Protein AF-A0A5J4Y321-F1 (afdb_monomer)

Solvent-accessible surface area (backbone atoms only — not comparable to full-atom values): 20471 Å² total; per-residue (Å²): 135,84,83,81,78,83,74,59,79,74,55,54,57,54,50,52,53,50,51,51,55,48,52,56,50,60,74,68,51,67,93,45,67,67,57,44,53,48,51,53,50,51,51,35,34,47,54,46,51,49,45,53,50,52,54,52,52,53,50,53,53,49,58,55,60,72,73,61,84,82,70,92,77,92,71,94,73,95,68,91,66,86,72,82,73,73,67,74,64,72,62,49,76,65,54,46,54,52,45,59,44,44,44,61,43,53,49,48,54,39,50,51,42,52,48,53,52,52,53,58,71,75,51,76,59,85,82,41,73,69,57,42,53,47,52,52,52,34,47,54,38,48,52,51,32,34,52,34,46,50,51,29,50,62,33,58,44,67,86,63,45,71,70,54,33,51,49,28,50,52,50,34,53,53,29,50,51,52,35,59,69,50,46,50,70,84,57,37,73,86,38,40,69,63,50,53,51,48,54,51,52,44,54,51,32,51,52,52,34,50,52,59,59,50,53,46,74,70,68,60,76,68,79,78,68,67,81,64,59,61,68,55,58,69,67,74,75,57,93,62,88,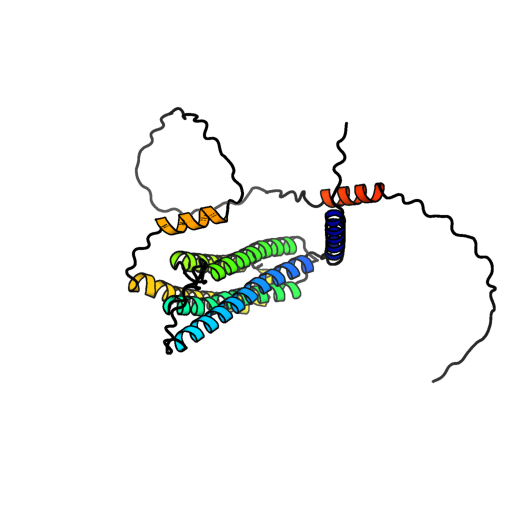76,80,78,79,83,76,88,74,83,80,81,88,79,91,79,90,78,84,91,80,91,81,84,90,79,86,85,82,81,85,88,88,79,87,81,81,80,75,85,86,75,70,66,66,60,55,52,53,51,54,56,57,60,70,73,65,81,75,83,77,80,88,82,80,90,80,81,89,80,85,92,81,85,85,86,85,89,83,90,81,134

Foldseek 3Di:
DDDDDDDPPVVVVVVVVVVVVVVVVVVVDDPDLLVVLLVLLVVLLVLLVVLLVVLVVLLVVLVVVVPPPPDDDDDDDDDDPPPPPPVQPRQDPLLSVLSVLCNLLSVLLSVLSVLLSVLSVPDDCPPDPVSSVLSVQLSVLNNVLSVLSVQLSVQSGPPHDLVSNLVSLVSNLVSLVSSLVSCDPVSCVVCVVVSVVSNVSNVVSNVSSCVSSVVCVPVVPDDDPPPPVVVVVVVPPPPDPPPPDPPDDDDDDDDDDDDDDDDDDDDDDDDDDDDDPPPPPPPVVVVVVVVVVVVVPPDDDDDDDDDDDDDDDDDDDDDDDD

Sequence (322 aa):
MSSTKVIPEGQAAKQVAKVWAACDTASTACLDNKTAIGRQLLHSSRSVKDNIRELQEVIVESQACSHSSGAQSVSDDANSEVDLDFEADAMSPFELELAESSIPLLQVVLDVFKLLIRTLLTEDIVSEASTLDDWESLLFHAKGLSAVSNDLGAALFAPQDASEVTSAAGSLNTGCELVFDEFPGHLKDGHAEATESLIARLADAHAEYKTQAGADLFASGRRWNIGHRLRRRLRHRDGQTLQMRLEGHRPQAMPLGIDTKACKLGSFFCSPGLPVTISLHKHTQLSEAVVKATSVATLKLPPTHDASDVPLEAGATVHEAQ

Nearest PDB structures (foldseek):
  3ay5-assembly1_A  TM=8.357E-01  e=4.408E-04  Homo sapiens
  5vre-assembly1_D  TM=4.733E-01  e=5.469E-01  Chamaesiphon minutus PCC 6605
  7aal-assembly1_B  TM=3.085E-01  e=1.566E+00  Homo sapiens
  7aan-assembly1_B  TM=2.220E-01  e=2.525E+00  Homo sapiens

Mean predicted aligned error: 16.84 Å

Structure (mmCIF, N/CA/C/O backbone):
data_AF-A0A5J4Y321-F1
#
_entry.id   AF-A0A5J4Y321-F1
#
loop_
_atom_site.group_PDB
_atom_site.id
_atom_site.type_symbol
_atom_site.label_atom_id
_atom_site.label_alt_id
_atom_site.label_comp_id
_atom_site.label_asym_id
_atom_site.label_entity_id
_atom_site.label_seq_id
_atom_site.pdbx_PDB_ins_code
_atom_site.Cartn_x
_atom_site.Cartn_y
_atom_site.Cartn_z
_atom_site.occupancy
_atom_site.B_iso_or_equiv
_atom_site.auth_seq_id
_atom_site.auth_comp_id
_atom_site.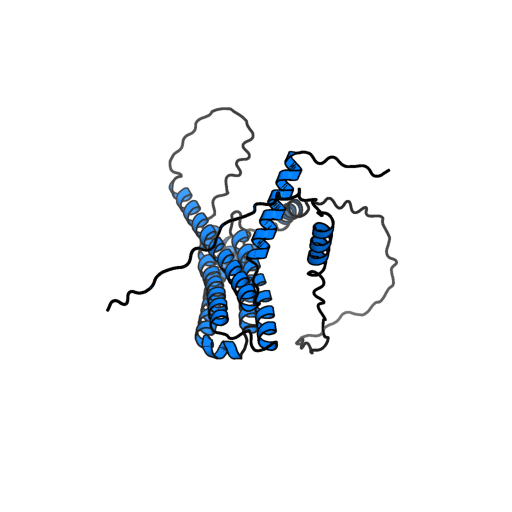auth_asym_id
_atom_site.auth_atom_id
_atom_site.pdbx_PDB_model_num
ATOM 1 N N . MET A 1 1 ? -23.326 -18.428 -46.040 1.00 52.72 1 MET A N 1
ATOM 2 C CA . MET A 1 1 ? -23.914 -17.072 -46.021 1.00 52.72 1 MET A CA 1
ATOM 3 C C . MET A 1 1 ? -23.412 -16.381 -44.764 1.00 52.72 1 MET A C 1
ATOM 5 O O . MET A 1 1 ? -23.821 -16.769 -43.678 1.00 52.72 1 MET A O 1
ATOM 9 N N . SER A 1 2 ? -22.449 -15.466 -44.887 1.00 60.88 2 SER A N 1
ATOM 10 C CA . SER A 1 2 ? -21.888 -14.751 -43.734 1.00 60.88 2 SER A CA 1
ATOM 11 C C . SER A 1 2 ? -22.816 -13.601 -43.362 1.00 60.88 2 SER A C 1
ATOM 13 O O . SER A 1 2 ? -23.021 -12.691 -44.159 1.00 60.88 2 SER A O 1
ATOM 15 N N . SER A 1 3 ? -23.411 -13.680 -42.174 1.00 63.78 3 SER A N 1
ATOM 16 C CA . SER A 1 3 ? -24.287 -12.644 -41.629 1.00 63.78 3 SER A CA 1
ATOM 17 C C . SER A 1 3 ? -23.455 -11.410 -41.273 1.00 63.78 3 SER A C 1
ATOM 19 O O . SER A 1 3 ? -22.652 -11.441 -40.338 1.00 63.78 3 SER A O 1
ATOM 21 N N . THR A 1 4 ? -23.597 -10.334 -42.044 1.00 71.69 4 THR A N 1
ATOM 22 C CA . THR A 1 4 ? -22.988 -9.033 -41.757 1.00 71.69 4 THR A CA 1
ATOM 23 C C . THR A 1 4 ? -23.762 -8.360 -40.633 1.00 71.69 4 THR A C 1
ATOM 25 O O . THR A 1 4 ? -24.856 -7.828 -40.814 1.00 71.69 4 THR A O 1
ATOM 28 N N . LYS A 1 5 ? -23.190 -8.400 -39.430 1.00 79.06 5 LYS A N 1
ATOM 29 C CA . LYS A 1 5 ? -23.745 -7.720 -38.261 1.00 79.06 5 LYS A CA 1
ATOM 30 C C . LYS A 1 5 ? -23.517 -6.212 -38.411 1.00 79.06 5 LYS A C 1
ATOM 32 O O . LYS A 1 5 ? -22.381 -5.754 -38.326 1.00 79.06 5 LYS A O 1
ATOM 37 N N . VAL A 1 6 ? -24.587 -5.454 -38.650 1.00 84.19 6 VAL A N 1
ATOM 38 C CA . VAL A 1 6 ? -24.547 -3.984 -38.683 1.00 84.19 6 VAL A CA 1
ATOM 39 C C . VAL A 1 6 ? -24.247 -3.481 -37.271 1.00 84.19 6 VAL A C 1
ATOM 41 O O . VAL A 1 6 ? -24.976 -3.788 -36.328 1.00 84.19 6 VAL A O 1
ATOM 44 N N . ILE A 1 7 ? -23.141 -2.754 -37.115 1.00 79.06 7 ILE A N 1
ATOM 45 C CA . ILE A 1 7 ? -22.761 -2.124 -35.849 1.00 79.06 7 ILE A CA 1
ATOM 46 C C . ILE A 1 7 ? -23.495 -0.775 -35.772 1.00 79.06 7 ILE A C 1
ATOM 48 O O . ILE A 1 7 ? -23.375 0.010 -36.711 1.00 79.06 7 ILE A O 1
ATOM 52 N N . PRO A 1 8 ? -24.250 -0.485 -34.699 1.00 84.75 8 PRO A N 1
ATOM 53 C CA . PRO A 1 8 ? -24.939 0.795 -34.547 1.00 84.75 8 PRO A CA 1
ATOM 54 C C . PRO A 1 8 ? -23.941 1.966 -34.549 1.00 84.75 8 PRO A C 1
ATOM 56 O O . PRO A 1 8 ? -22.868 1.867 -33.952 1.00 84.75 8 PRO A O 1
ATOM 59 N N . GLU A 1 9 ? -24.300 3.085 -35.188 1.00 77.88 9 GLU A N 1
ATOM 60 C CA . GLU A 1 9 ? -23.402 4.223 -35.477 1.00 77.88 9 GLU A CA 1
ATOM 61 C C . GLU A 1 9 ? -22.662 4.772 -34.238 1.00 77.88 9 GLU A C 1
ATOM 63 O O . GLU A 1 9 ? -21.485 5.120 -34.315 1.00 77.88 9 GLU A O 1
ATOM 68 N N . GLY A 1 10 ? -23.282 4.746 -33.052 1.00 84.12 10 GLY A N 1
ATOM 69 C CA . GLY A 1 10 ? -22.638 5.175 -31.801 1.00 84.12 10 GLY A CA 1
ATOM 70 C C . GLY A 1 10 ? -21.590 4.202 -31.236 1.00 84.12 10 GLY A C 1
ATOM 71 O O . GLY A 1 10 ? -20.750 4.588 -30.422 1.00 84.12 10 GLY A O 1
ATOM 72 N N . GLN A 1 11 ? -21.609 2.932 -31.643 1.00 88.75 11 GLN A N 1
ATOM 73 C CA . GLN A 1 11 ? -20.652 1.931 -31.172 1.00 88.75 11 GLN A CA 1
ATOM 74 C C . GLN A 1 11 ? -19.330 2.011 -31.943 1.00 88.75 11 GLN A C 1
ATOM 76 O O . GLN A 1 11 ? -18.279 1.797 -31.343 1.00 88.75 11 GLN A O 1
ATOM 81 N N . ALA A 1 12 ? -19.359 2.386 -33.226 1.00 86.75 12 ALA A N 1
ATOM 82 C CA . ALA A 1 12 ? -18.150 2.581 -34.025 1.00 86.75 12 ALA A CA 1
ATOM 83 C C . ALA A 1 12 ? -17.266 3.701 -33.448 1.00 86.75 12 ALA A C 1
ATOM 85 O O . ALA A 1 12 ? -16.087 3.473 -33.182 1.00 86.75 12 ALA A O 1
ATOM 86 N N . ALA A 1 13 ? -17.851 4.865 -33.139 1.00 91.88 13 ALA A N 1
ATOM 87 C CA . ALA A 1 13 ? -17.129 5.985 -32.532 1.00 91.88 13 ALA A CA 1
ATOM 88 C C . ALA A 1 13 ? -16.489 5.613 -31.179 1.00 91.88 13 ALA A C 1
ATOM 90 O O . ALA A 1 13 ? -15.326 5.929 -30.933 1.00 91.88 13 ALA A O 1
ATOM 91 N N . LYS A 1 14 ? -17.206 4.865 -30.325 1.00 92.81 14 LYS A N 1
ATOM 92 C CA . LYS A 1 14 ? -16.667 4.371 -29.043 1.00 92.81 14 LYS A CA 1
ATOM 93 C C . LYS A 1 14 ? -15.474 3.433 -29.229 1.00 92.81 14 LYS A C 1
ATOM 95 O O . LYS A 1 14 ? -14.539 3.490 -28.438 1.00 92.81 14 LYS A O 1
ATOM 100 N N . GLN A 1 15 ? -15.502 2.559 -30.236 1.00 90.56 15 GLN A N 1
ATOM 101 C CA . GLN A 1 15 ? -14.376 1.660 -30.506 1.00 90.56 15 GLN A CA 1
ATOM 102 C C . GLN A 1 15 ? -13.172 2.422 -31.059 1.00 90.56 15 GLN A C 1
ATOM 104 O O . GLN A 1 15 ? -12.059 2.192 -30.601 1.00 90.56 15 GLN A O 1
ATOM 109 N N . VAL A 1 16 ? -13.391 3.377 -31.966 1.00 94.25 16 VAL A N 1
ATOM 110 C CA . VAL A 1 16 ? -12.325 4.247 -32.486 1.00 94.25 16 VAL A CA 1
ATOM 111 C C . VAL A 1 16 ? -11.663 5.032 -31.349 1.00 94.25 16 VAL A C 1
ATOM 113 O O . VAL A 1 16 ? -10.441 5.029 -31.247 1.00 94.25 16 VAL A O 1
ATOM 116 N N . ALA A 1 17 ? -12.445 5.614 -30.433 1.00 94.62 17 ALA A N 1
ATOM 117 C CA . ALA A 1 17 ? -11.909 6.313 -29.262 1.00 94.62 17 ALA A CA 1
ATOM 118 C C . ALA A 1 17 ? -11.056 5.399 -28.361 1.00 94.62 17 ALA A C 1
ATOM 120 O O . ALA A 1 17 ? -9.991 5.804 -27.906 1.00 94.62 17 ALA A O 1
ATOM 121 N N . LYS A 1 18 ? -11.483 4.147 -28.138 1.00 94.69 18 LYS A N 1
ATOM 122 C CA . LYS A 1 18 ? -10.697 3.159 -27.378 1.00 94.69 18 LYS A CA 1
ATOM 123 C C . LYS A 1 18 ? -9.382 2.797 -28.063 1.00 94.69 18 LYS A C 1
ATOM 125 O O . LYS A 1 18 ? -8.379 2.645 -27.376 1.00 94.69 18 LYS A O 1
ATOM 130 N N . VAL A 1 19 ? -9.386 2.645 -29.389 1.00 96.38 19 VAL A N 1
ATOM 131 C CA . VAL A 1 19 ? -8.169 2.345 -30.159 1.00 96.38 19 VAL A CA 1
ATOM 132 C C . VAL A 1 19 ? -7.175 3.496 -30.044 1.00 96.38 19 VAL A C 1
ATOM 134 O O . VAL A 1 19 ? -6.019 3.247 -29.719 1.00 96.38 19 VAL A O 1
ATOM 137 N N . TRP A 1 20 ? -7.620 4.743 -30.218 1.00 96.56 20 TRP A N 1
ATOM 138 C CA . TRP A 1 20 ? -6.743 5.908 -30.063 1.00 96.56 20 TRP A CA 1
ATOM 139 C C . TRP A 1 20 ? -6.195 6.039 -28.642 1.00 96.56 20 TRP A C 1
ATOM 141 O O . TRP A 1 20 ? -4.986 6.156 -28.478 1.00 96.56 20 TRP A O 1
ATOM 151 N N . ALA A 1 21 ? -7.038 5.875 -27.618 1.00 95.12 21 ALA A N 1
ATOM 152 C CA . ALA A 1 21 ? -6.576 5.861 -26.230 1.00 95.12 21 ALA A CA 1
ATOM 153 C C . ALA A 1 21 ? -5.546 4.742 -25.959 1.00 95.12 21 ALA A C 1
ATOM 155 O O . ALA A 1 21 ? -4.606 4.925 -25.184 1.00 95.12 21 ALA A O 1
ATOM 156 N N . ALA A 1 22 ? -5.687 3.581 -26.609 1.00 94.50 22 ALA A N 1
ATOM 157 C CA . ALA A 1 22 ? -4.715 2.495 -26.508 1.00 94.50 22 ALA A CA 1
ATOM 158 C C . ALA A 1 22 ? -3.393 2.829 -27.222 1.00 94.50 22 ALA A C 1
ATOM 160 O O . ALA A 1 22 ? -2.330 2.528 -26.682 1.00 94.50 22 ALA A O 1
ATOM 161 N N . CYS A 1 23 ? -3.437 3.476 -28.391 1.00 94.06 23 CYS A N 1
ATOM 162 C CA . CYS A 1 23 ? -2.246 3.977 -29.083 1.00 94.06 23 CYS A CA 1
ATOM 163 C C . CYS A 1 23 ? -1.499 5.030 -28.248 1.00 94.06 23 CYS A C 1
ATOM 165 O O . CYS A 1 23 ? -0.277 4.952 -28.135 1.00 94.06 23 CYS A O 1
ATOM 167 N N . ASP A 1 24 ? -2.221 5.945 -27.599 1.00 94.62 24 ASP A N 1
ATOM 168 C CA . ASP A 1 24 ? -1.641 6.941 -26.687 1.00 94.62 24 ASP A CA 1
ATOM 169 C C . ASP A 1 24 ? -1.040 6.287 -25.430 1.00 94.62 24 ASP A C 1
ATOM 171 O O . ASP A 1 24 ? 0.001 6.693 -24.916 1.00 94.62 24 ASP A O 1
ATOM 175 N N . THR A 1 25 ? -1.651 5.210 -24.938 1.00 92.38 25 THR A N 1
ATOM 176 C CA . THR A 1 25 ? -1.076 4.434 -23.829 1.00 92.38 25 THR A CA 1
ATOM 177 C C . THR A 1 25 ? 0.199 3.712 -24.271 1.00 92.38 25 THR A C 1
ATOM 179 O O . THR A 1 25 ? 1.188 3.689 -23.542 1.00 92.38 25 THR A O 1
ATOM 182 N N . ALA A 1 26 ? 0.211 3.151 -25.481 1.00 88.69 26 ALA A N 1
ATOM 183 C CA . ALA A 1 26 ? 1.381 2.476 -26.030 1.00 88.69 26 ALA A CA 1
ATOM 184 C C . ALA A 1 26 ? 2.559 3.438 -26.249 1.00 88.69 26 ALA A C 1
ATOM 186 O O . ALA A 1 26 ? 3.700 3.055 -26.005 1.00 88.69 26 ALA A O 1
ATOM 187 N N . SER A 1 27 ? 2.303 4.689 -26.646 1.00 89.81 27 SER A N 1
ATOM 188 C CA . SER A 1 27 ? 3.358 5.698 -26.825 1.00 89.81 27 SER A CA 1
ATOM 189 C C . SER A 1 27 ? 3.984 6.156 -25.503 1.00 89.81 27 SER A C 1
ATOM 191 O O . SER A 1 27 ? 5.129 6.602 -25.486 1.00 89.81 27 SER A O 1
ATOM 193 N N . THR A 1 28 ? 3.269 6.000 -24.386 1.00 90.50 28 THR A N 1
ATOM 194 C CA . THR A 1 28 ? 3.782 6.296 -23.041 1.00 90.50 28 THR A CA 1
ATOM 195 C C . THR A 1 28 ? 4.384 5.079 -22.342 1.00 90.50 28 THR A C 1
ATOM 197 O O . THR A 1 28 ? 4.863 5.225 -21.215 1.00 90.50 28 THR A O 1
ATOM 200 N N . ALA A 1 29 ? 4.386 3.897 -22.968 1.00 89.69 29 ALA A N 1
ATOM 201 C CA . ALA A 1 29 ? 4.930 2.675 -22.385 1.00 89.69 29 ALA A CA 1
ATOM 202 C C . ALA A 1 29 ? 6.420 2.822 -22.028 1.00 89.69 29 ALA A C 1
ATOM 204 O O . ALA A 1 29 ? 7.178 3.521 -22.700 1.00 89.69 29 ALA A O 1
ATOM 205 N N . CYS A 1 30 ? 6.841 2.174 -20.941 1.00 88.69 30 CYS A N 1
ATOM 206 C CA . CYS A 1 30 ? 8.250 2.151 -20.555 1.00 88.69 30 CYS A CA 1
ATOM 207 C C . CYS A 1 30 ? 9.053 1.352 -21.583 1.00 88.69 30 CYS A C 1
ATOM 209 O O . CYS A 1 30 ? 8.632 0.263 -21.971 1.00 88.69 30 CYS A O 1
ATOM 211 N N . LEU A 1 31 ? 10.204 1.882 -21.992 1.00 90.19 31 LEU A N 1
ATOM 212 C CA . LEU A 1 31 ? 11.124 1.195 -22.904 1.00 90.19 31 LEU A CA 1
ATOM 213 C C . LEU A 1 31 ? 12.209 0.410 -22.153 1.00 90.19 31 LEU A C 1
ATOM 215 O O . LEU A 1 31 ? 12.932 -0.376 -22.756 1.00 90.19 31 LEU A O 1
ATOM 219 N N . ASP A 1 32 ? 12.308 0.620 -20.844 1.00 90.81 32 ASP A N 1
ATOM 220 C CA . ASP A 1 32 ? 13.307 0.057 -19.951 1.00 90.81 32 ASP A CA 1
ATOM 221 C C . ASP A 1 32 ? 12.653 -0.557 -18.703 1.00 90.81 32 ASP A C 1
ATOM 223 O O . ASP A 1 32 ? 11.677 -0.034 -18.148 1.00 90.81 32 ASP A O 1
ATOM 227 N N . ASN A 1 33 ? 13.221 -1.673 -18.237 1.00 91.62 33 ASN A N 1
ATOM 228 C CA . ASN A 1 33 ? 12.708 -2.409 -17.080 1.00 91.62 33 ASN A CA 1
ATOM 229 C C . ASN A 1 33 ? 12.768 -1.571 -15.799 1.00 91.62 33 ASN A C 1
ATOM 231 O O . ASN A 1 33 ? 11.814 -1.579 -15.024 1.00 91.62 33 ASN A O 1
ATOM 235 N N . LYS A 1 34 ? 13.831 -0.776 -15.609 1.00 92.19 34 LYS A N 1
ATOM 236 C CA . LYS A 1 34 ? 13.973 0.125 -14.456 1.00 92.19 34 LYS A CA 1
ATOM 237 C C . LYS A 1 34 ? 12.795 1.099 -14.360 1.00 92.19 34 LYS A C 1
ATOM 239 O O . LYS A 1 34 ? 12.151 1.177 -13.312 1.00 92.19 34 LYS A O 1
ATOM 244 N N . THR A 1 35 ? 12.440 1.792 -15.444 1.00 92.81 35 THR A N 1
ATOM 245 C CA . THR A 1 35 ? 11.267 2.682 -15.448 1.00 92.81 35 THR A CA 1
ATOM 246 C C . THR A 1 35 ? 9.957 1.902 -15.325 1.00 92.81 35 THR A C 1
ATOM 248 O O . THR A 1 35 ? 9.033 2.382 -14.669 1.00 92.81 35 THR A O 1
ATOM 251 N N . ALA A 1 36 ? 9.838 0.700 -15.900 1.00 94.00 36 ALA A N 1
ATOM 252 C CA . ALA A 1 36 ? 8.650 -0.145 -15.731 1.00 94.00 36 ALA A CA 1
ATOM 253 C C . ALA A 1 36 ? 8.409 -0.524 -14.257 1.00 94.00 36 ALA A C 1
ATOM 255 O O . ALA A 1 36 ? 7.320 -0.279 -13.728 1.00 94.00 36 ALA A O 1
ATOM 256 N N . ILE A 1 37 ? 9.441 -1.031 -13.577 1.00 95.00 37 ILE A N 1
ATOM 257 C CA . ILE A 1 37 ? 9.417 -1.380 -12.151 1.00 95.00 37 ILE A CA 1
ATOM 258 C C . ILE A 1 37 ? 9.128 -0.132 -11.314 1.00 95.00 37 ILE A C 1
ATOM 260 O O . ILE A 1 37 ? 8.198 -0.126 -10.506 1.00 95.00 37 ILE A O 1
ATOM 264 N N . GLY A 1 38 ? 9.846 0.967 -11.567 1.00 95.38 38 GLY A N 1
ATOM 265 C CA . GLY A 1 38 ? 9.669 2.227 -10.845 1.00 95.38 38 GLY A CA 1
ATOM 266 C C . GLY A 1 38 ? 8.254 2.792 -10.957 1.00 95.38 38 GLY A C 1
ATOM 267 O O . GLY A 1 38 ? 7.671 3.211 -9.955 1.00 95.38 38 GLY A O 1
ATOM 268 N N . ARG A 1 39 ? 7.643 2.744 -12.149 1.00 96.00 39 ARG A N 1
ATOM 269 C CA . ARG A 1 39 ? 6.243 3.159 -12.334 1.00 96.00 39 ARG A CA 1
ATOM 270 C C . ARG A 1 39 ? 5.269 2.268 -11.575 1.00 96.00 39 ARG A C 1
ATOM 272 O O . ARG A 1 39 ? 4.309 2.784 -11.003 1.00 96.00 39 ARG A O 1
ATOM 279 N N . GLN A 1 40 ? 5.499 0.959 -11.547 1.00 97.31 40 GLN A N 1
ATOM 280 C CA . GLN A 1 40 ? 4.632 0.031 -10.828 1.00 97.31 40 GLN A CA 1
ATOM 281 C C . GLN A 1 40 ? 4.753 0.188 -9.302 1.00 97.31 40 GLN A C 1
ATOM 283 O O . GLN A 1 40 ? 3.728 0.154 -8.613 1.00 97.31 40 GLN A O 1
ATOM 288 N N . LEU A 1 41 ? 5.958 0.419 -8.769 1.00 97.50 41 LEU A N 1
ATOM 289 C CA . LEU A 1 41 ? 6.161 0.761 -7.356 1.00 97.50 41 LEU A CA 1
ATOM 290 C C . LEU A 1 41 ? 5.474 2.083 -7.003 1.00 97.50 41 LEU A C 1
ATOM 292 O O . LEU A 1 41 ? 4.771 2.164 -5.999 1.00 97.50 41 LEU A O 1
ATOM 296 N N . LEU A 1 42 ? 5.600 3.101 -7.860 1.00 98.06 42 LEU A N 1
ATOM 297 C CA . LEU A 1 42 ? 4.943 4.392 -7.660 1.00 98.06 42 LEU A CA 1
ATOM 298 C C . LEU A 1 42 ? 3.414 4.276 -7.686 1.00 98.06 42 LEU A C 1
ATOM 300 O O . LEU A 1 42 ? 2.738 4.915 -6.884 1.00 98.06 42 LEU A O 1
ATOM 304 N N . HIS A 1 43 ? 2.860 3.459 -8.582 1.00 97.38 43 HIS A N 1
ATOM 305 C CA . HIS A 1 43 ? 1.426 3.174 -8.613 1.00 97.38 43 HIS A CA 1
ATOM 306 C C . HIS A 1 43 ? 0.951 2.509 -7.312 1.00 97.38 43 HIS A C 1
ATOM 308 O O . HIS A 1 43 ? -0.015 2.965 -6.709 1.00 97.38 43 HIS A O 1
ATOM 314 N N . SER A 1 44 ? 1.680 1.494 -6.845 1.00 98.06 44 SER A N 1
ATOM 315 C CA . SER A 1 44 ? 1.386 0.777 -5.595 1.00 98.06 44 SER A CA 1
ATOM 316 C C . SER A 1 44 ? 1.471 1.711 -4.375 1.00 98.06 44 SER A C 1
ATOM 318 O O . SER A 1 44 ? 0.582 1.732 -3.529 1.00 98.06 44 SER A O 1
ATOM 320 N N . SER A 1 45 ? 2.489 2.579 -4.340 1.00 98.38 45 SER A N 1
ATOM 321 C CA . SER A 1 45 ? 2.657 3.618 -3.318 1.00 98.38 45 SER A CA 1
ATOM 322 C C . SER A 1 45 ? 1.503 4.625 -3.296 1.00 98.38 45 SER A C 1
ATOM 324 O O . SER A 1 45 ? 1.037 4.994 -2.219 1.00 98.38 45 SER A O 1
ATOM 326 N N . ARG A 1 46 ? 1.024 5.063 -4.470 1.00 98.31 46 ARG A N 1
ATOM 327 C CA . ARG A 1 46 ? -0.141 5.957 -4.572 1.00 98.31 46 ARG A CA 1
ATOM 328 C C . ARG A 1 46 ? -1.399 5.294 -4.029 1.00 98.31 46 ARG A C 1
ATOM 330 O O . ARG A 1 46 ? -2.071 5.927 -3.235 1.00 98.31 46 ARG A O 1
ATOM 337 N N . SER A 1 47 ? -1.643 4.025 -4.361 1.00 97.88 47 SER A N 1
ATOM 338 C CA . SER A 1 47 ? -2.783 3.271 -3.819 1.00 97.88 47 SER A CA 1
ATOM 339 C C . SER A 1 47 ? -2.792 3.269 -2.287 1.00 97.88 47 SER A C 1
ATOM 341 O O . SER A 1 47 ? -3.810 3.577 -1.679 1.00 97.88 47 SER A O 1
ATOM 343 N N . VAL A 1 48 ? -1.647 2.994 -1.650 1.00 98.31 48 VAL A N 1
ATOM 344 C CA . VAL A 1 48 ? -1.533 3.011 -0.177 1.00 98.31 48 VAL A CA 1
ATOM 345 C C . VAL A 1 48 ? -1.747 4.423 0.376 1.00 98.31 48 VAL A C 1
ATOM 347 O O . VAL A 1 48 ? -2.415 4.605 1.390 1.00 98.31 48 VAL A O 1
ATOM 350 N N . LYS A 1 49 ? -1.194 5.443 -0.291 1.00 98.44 49 LYS A N 1
ATOM 351 C CA . LYS A 1 49 ? -1.362 6.848 0.103 1.00 98.44 49 LYS A CA 1
ATOM 352 C C . LYS A 1 49 ? -2.823 7.298 0.013 1.00 98.44 49 LYS A C 1
ATOM 354 O O . LYS A 1 49 ? -3.282 8.004 0.907 1.00 98.44 49 LYS A O 1
ATOM 359 N N . ASP A 1 50 ? -3.516 6.916 -1.052 1.00 98.12 50 ASP A N 1
ATOM 360 C CA . ASP A 1 50 ? -4.924 7.244 -1.262 1.00 98.12 50 ASP A CA 1
ATOM 361 C C . ASP A 1 50 ? -5.787 6.568 -0.197 1.00 98.12 50 ASP A C 1
ATOM 363 O O . ASP A 1 50 ? -6.613 7.238 0.406 1.00 98.12 50 ASP A O 1
ATOM 367 N N . ASN A 1 51 ? -5.491 5.315 0.149 1.00 97.06 51 ASN A N 1
ATOM 368 C CA . ASN A 1 51 ? -6.153 4.601 1.238 1.00 97.06 51 ASN A CA 1
ATOM 369 C C . ASN A 1 51 ? -5.963 5.284 2.611 1.00 97.06 51 ASN A C 1
ATOM 371 O O . ASN A 1 51 ? -6.925 5.487 3.343 1.00 97.06 51 ASN A O 1
ATOM 375 N N . ILE A 1 52 ? -4.743 5.732 2.948 1.00 98.31 52 ILE A N 1
ATOM 376 C CA . ILE A 1 52 ? -4.505 6.521 4.177 1.00 98.31 52 ILE A CA 1
ATOM 377 C C . ILE A 1 52 ? -5.364 7.790 4.186 1.00 98.31 52 ILE A C 1
ATOM 379 O O . ILE A 1 52 ? -5.945 8.132 5.214 1.00 98.31 52 ILE A O 1
ATOM 383 N N . ARG A 1 53 ? -5.425 8.496 3.052 1.00 98.12 53 ARG A N 1
ATOM 384 C CA . ARG A 1 53 ? -6.208 9.727 2.916 1.00 98.12 53 ARG A CA 1
ATOM 385 C C . ARG A 1 53 ? -7.704 9.452 3.076 1.00 98.12 53 ARG A C 1
ATOM 387 O O . ARG A 1 53 ? -8.348 10.149 3.847 1.00 98.12 53 ARG A O 1
ATOM 394 N N . GLU A 1 54 ? -8.232 8.443 2.390 1.00 96.81 54 GLU A N 1
ATOM 395 C CA . GLU A 1 54 ? -9.639 8.033 2.481 1.00 96.81 54 GLU A CA 1
ATOM 396 C C . GLU A 1 54 ? -10.012 7.654 3.919 1.00 96.81 54 GLU A C 1
ATOM 398 O O . GLU A 1 54 ? -11.021 8.119 4.441 1.00 96.81 54 GLU A O 1
ATOM 403 N N . LEU A 1 55 ? -9.158 6.892 4.607 1.00 95.50 55 LEU A N 1
ATOM 404 C CA . LEU A 1 55 ? -9.376 6.522 6.005 1.00 95.50 55 LEU A CA 1
ATOM 405 C C . LEU A 1 55 ? -9.398 7.748 6.935 1.00 95.50 55 LEU A C 1
ATOM 407 O O . LEU A 1 55 ? -10.231 7.831 7.834 1.00 95.50 55 LEU A O 1
ATOM 411 N N . GLN A 1 56 ? -8.511 8.720 6.708 1.00 96.88 56 GLN A N 1
ATOM 412 C CA . GLN A 1 56 ? -8.498 9.981 7.455 1.00 96.88 56 GLN A CA 1
ATOM 413 C C . GLN A 1 56 ? -9.761 10.815 7.212 1.00 96.88 56 GLN A C 1
ATOM 415 O O . GLN A 1 56 ? -10.316 11.354 8.168 1.00 96.88 56 GLN A O 1
ATOM 420 N N . GLU A 1 57 ? -10.218 10.913 5.960 1.00 95.38 57 GLU A N 1
ATOM 421 C CA . GLU A 1 57 ? -11.465 11.599 5.594 1.00 95.38 57 GLU A CA 1
ATOM 422 C C . GLU A 1 57 ? -12.655 10.972 6.346 1.00 95.38 57 GLU A C 1
ATOM 424 O O . GLU A 1 57 ? -13.397 11.675 7.033 1.00 95.38 57 GLU A O 1
ATOM 429 N N . VAL A 1 58 ? -12.744 9.640 6.347 1.00 91.75 58 VAL A N 1
ATOM 430 C CA . VAL A 1 58 ? -13.801 8.865 7.020 1.00 91.75 58 VAL A CA 1
ATOM 431 C C . VAL A 1 58 ? -13.804 9.046 8.545 1.00 91.75 58 VAL A C 1
ATOM 433 O O . VAL A 1 58 ? -14.872 9.177 9.155 1.00 91.75 58 VAL A O 1
ATOM 436 N N . ILE A 1 59 ? -12.628 9.080 9.182 1.00 92.81 59 ILE A N 1
ATOM 437 C CA . ILE A 1 59 ? -12.500 9.334 10.628 1.00 92.81 59 ILE A CA 1
ATOM 438 C C . ILE A 1 59 ? -13.008 10.739 10.972 1.00 92.81 59 ILE A C 1
ATOM 440 O O . ILE A 1 59 ? -13.801 10.896 11.903 1.00 92.81 59 ILE A O 1
ATOM 444 N N . VAL A 1 60 ? -12.598 11.755 10.205 1.00 93.06 60 VAL A N 1
ATOM 445 C CA . VAL A 1 60 ? -13.001 13.153 10.429 1.00 93.06 60 VAL A CA 1
ATOM 446 C C . VAL A 1 60 ? -14.513 13.330 10.270 1.00 93.06 60 VAL A C 1
ATOM 448 O O . VAL A 1 60 ? -15.150 13.969 11.110 1.00 93.06 60 VAL A O 1
ATOM 451 N N . GLU A 1 61 ? -15.104 12.739 9.230 1.00 89.94 61 GLU A N 1
ATOM 452 C CA . GLU A 1 61 ? -16.553 12.782 8.993 1.00 89.94 61 GLU A CA 1
ATOM 453 C C . GLU A 1 61 ? -17.336 12.137 10.146 1.00 89.94 61 GLU A C 1
ATOM 455 O O . GLU A 1 61 ? -18.289 12.719 10.670 1.00 89.94 61 GLU A O 1
ATOM 460 N N . SER A 1 62 ? -16.880 10.977 10.616 1.00 87.88 62 SER A N 1
ATOM 461 C CA . SER A 1 62 ? -17.535 10.234 11.699 1.00 87.88 62 SER A CA 1
ATOM 462 C C . SER A 1 62 ? -17.472 10.958 13.051 1.00 87.88 62 SER A C 1
ATOM 464 O O . SER A 1 62 ? -18.430 10.931 13.831 1.00 87.88 62 SER A O 1
ATOM 466 N N . GLN A 1 63 ? -16.374 11.667 13.328 1.00 87.12 63 GLN A N 1
ATOM 467 C CA . GLN A 1 63 ? -16.244 12.506 14.522 1.00 87.12 63 GLN A CA 1
ATOM 468 C C . GLN A 1 63 ? -17.163 13.739 14.466 1.00 87.12 63 GLN A C 1
ATOM 470 O O . GLN A 1 63 ? -17.749 14.120 15.482 1.00 87.12 63 GLN A O 1
ATOM 475 N N . ALA A 1 64 ? -17.351 14.343 13.288 1.00 84.19 64 ALA A N 1
ATOM 476 C CA . ALA A 1 64 ? -18.234 15.498 13.117 1.00 84.19 64 ALA A CA 1
ATOM 477 C C . ALA A 1 64 ? -19.716 15.155 13.376 1.00 84.19 64 ALA A C 1
ATOM 479 O O . ALA A 1 64 ? -20.425 15.930 14.025 1.00 84.19 64 ALA A O 1
ATOM 480 N N . CYS A 1 65 ? -20.173 13.975 12.941 1.00 71.25 65 CYS A N 1
ATOM 481 C CA . CYS A 1 65 ? -21.543 13.497 13.169 1.00 71.25 65 CYS A CA 1
ATOM 482 C C . CYS A 1 65 ? -21.863 13.246 14.651 1.00 71.25 65 CYS A C 1
ATOM 484 O O . CYS A 1 65 ? -23.007 13.401 15.071 1.00 71.25 65 CYS A O 1
ATOM 486 N N . SER A 1 66 ? -20.862 12.924 15.474 1.00 61.19 66 SER A N 1
ATOM 487 C CA . SER A 1 66 ? -21.062 12.675 16.909 1.00 61.19 66 SER A CA 1
ATOM 488 C C . SER A 1 66 ? -21.381 13.946 17.718 1.00 61.19 66 SER A C 1
ATOM 490 O O . SER A 1 66 ? -21.907 13.854 18.828 1.00 61.19 66 SER A O 1
ATOM 492 N N . HIS A 1 67 ? -21.108 15.140 17.177 1.00 55.59 67 HIS A N 1
ATOM 493 C CA . HIS A 1 67 ? -21.313 16.423 17.865 1.00 55.59 67 HIS A CA 1
ATOM 494 C C . HIS A 1 67 ? -22.600 17.173 17.474 1.00 55.59 67 HIS A C 1
ATOM 496 O O . HIS A 1 67 ? -22.933 18.166 18.123 1.00 55.59 67 HIS A O 1
ATOM 502 N N . SER A 1 68 ? -23.341 16.723 16.454 1.00 55.28 68 SER A N 1
ATOM 503 C CA . SER A 1 68 ? -24.524 17.432 15.932 1.00 55.28 68 SER A CA 1
ATOM 504 C C . SER A 1 68 ? -25.877 16.878 16.407 1.00 55.28 68 SER A C 1
ATOM 506 O O . SER A 1 68 ? -26.910 17.482 16.120 1.00 55.28 68 SER A O 1
ATOM 508 N N . SER A 1 69 ? -25.903 15.806 17.205 1.00 51.56 69 SER A N 1
ATOM 509 C CA . SER A 1 69 ? -27.124 15.108 17.663 1.00 51.56 69 SER A CA 1
ATOM 510 C C . SER A 1 69 ? -27.964 15.858 18.721 1.00 51.56 69 SER A C 1
ATOM 512 O O . SER A 1 69 ? -28.627 15.243 19.555 1.00 51.56 69 SER A O 1
ATOM 514 N N . GLY A 1 70 ? -27.942 17.193 18.712 1.00 46.53 70 GLY A N 1
ATOM 515 C CA . GLY A 1 70 ? -28.600 18.069 19.686 1.00 46.53 70 GLY A CA 1
ATOM 516 C C . GLY A 1 70 ? -29.857 18.803 19.204 1.00 46.53 70 GLY A C 1
ATOM 517 O O . GLY A 1 70 ? -30.314 19.695 19.915 1.00 46.53 70 GLY A O 1
ATOM 518 N N . ALA A 1 71 ? -30.431 18.486 18.038 1.00 41.44 71 ALA A N 1
ATOM 519 C CA . ALA A 1 71 ? -31.649 19.153 17.566 1.00 41.44 71 ALA A CA 1
ATOM 520 C C . ALA A 1 71 ? -32.672 18.163 16.988 1.00 41.44 71 ALA A C 1
ATOM 522 O O . ALA A 1 71 ? -32.602 17.760 15.831 1.00 41.44 71 ALA A O 1
ATOM 523 N N . GLN A 1 72 ? -33.656 17.811 17.820 1.00 52.31 72 GLN A N 1
ATOM 524 C CA . GLN A 1 72 ? -34.950 17.287 17.387 1.00 52.31 72 GLN A CA 1
ATOM 525 C C . GLN A 1 72 ? -35.559 18.198 16.313 1.00 52.31 72 GLN A C 1
ATOM 527 O O . GLN A 1 72 ? -35.790 19.379 16.563 1.00 52.31 72 GLN A O 1
ATOM 532 N N . SER A 1 73 ? -35.937 17.625 15.175 1.00 42.25 73 SER A N 1
ATOM 533 C CA . SER A 1 73 ? -37.015 18.161 14.347 1.00 42.25 73 SER A CA 1
ATOM 534 C C . SER A 1 73 ? -37.863 16.999 13.854 1.00 42.25 73 SER A C 1
ATOM 536 O O . SER A 1 73 ? -37.631 16.430 12.794 1.00 42.25 73 SER A O 1
ATOM 538 N N . VAL A 1 74 ? -38.843 16.637 14.678 1.00 51.31 74 VAL A N 1
ATOM 539 C CA . VAL A 1 74 ? -40.010 15.873 14.247 1.00 51.31 74 VAL A CA 1
ATOM 540 C C . VAL A 1 74 ? -40.804 16.731 13.262 1.00 51.31 74 VAL A C 1
ATOM 542 O O . VAL A 1 74 ? -41.442 17.705 13.656 1.00 51.31 74 VAL A O 1
ATOM 545 N N . SER A 1 75 ? -40.772 16.376 11.983 1.00 44.59 75 SER A N 1
ATOM 546 C CA . SER A 1 75 ? -41.788 16.808 11.026 1.00 44.59 75 SER A CA 1
ATOM 547 C C . SER A 1 75 ? -42.284 15.588 10.268 1.00 44.59 75 SER A C 1
ATOM 549 O O . SER A 1 75 ? -41.605 15.085 9.376 1.00 44.59 75 SER A O 1
ATOM 551 N N . ASP A 1 76 ? -43.461 15.124 10.685 1.00 50.28 76 ASP A N 1
ATOM 552 C CA . ASP A 1 76 ? -44.343 14.252 9.919 1.00 50.28 76 ASP A CA 1
ATOM 553 C C . ASP A 1 76 ? -44.550 14.854 8.523 1.00 50.28 76 ASP A C 1
ATOM 555 O O . ASP A 1 76 ? -45.223 15.878 8.394 1.00 50.28 76 ASP A O 1
ATOM 559 N N . ASP A 1 77 ? -44.031 14.214 7.477 1.00 50.38 77 ASP A N 1
ATOM 560 C CA . ASP A 1 77 ? -44.706 14.273 6.186 1.00 50.38 77 ASP A CA 1
ATOM 561 C C . ASP A 1 77 ? -44.632 12.923 5.476 1.00 50.38 77 ASP A C 1
ATOM 563 O O . ASP A 1 77 ? -43.581 12.306 5.297 1.00 50.38 77 ASP A O 1
ATOM 567 N N . ALA A 1 78 ? -45.818 12.437 5.147 1.00 54.84 78 ALA A N 1
ATOM 568 C CA . ALA A 1 78 ? -46.076 11.116 4.635 1.00 54.84 78 ALA A CA 1
ATOM 569 C C . ALA A 1 78 ? -45.839 11.106 3.125 1.00 54.84 78 ALA A C 1
ATOM 571 O O . ALA A 1 78 ? -46.732 11.440 2.350 1.00 54.84 78 ALA A O 1
ATOM 572 N N . ASN A 1 79 ? -44.661 10.658 2.694 1.00 49.56 79 ASN A N 1
ATOM 573 C CA . ASN A 1 79 ? -44.477 10.210 1.319 1.00 49.56 79 ASN A CA 1
ATOM 574 C C . ASN A 1 79 ? -43.536 9.004 1.281 1.00 49.56 79 ASN A C 1
ATOM 576 O O . ASN A 1 79 ? -42.319 9.125 1.336 1.00 49.56 79 ASN A O 1
ATOM 580 N N . SER A 1 80 ? -44.135 7.815 1.229 1.00 50.66 80 SER A N 1
ATOM 581 C CA . SER A 1 80 ? -43.438 6.537 1.138 1.00 50.66 80 SER A CA 1
ATOM 582 C C . SER A 1 80 ? -42.895 6.311 -0.278 1.00 50.66 80 SER A C 1
ATOM 584 O O . SER A 1 80 ? -43.430 5.493 -1.030 1.00 50.66 80 SER A O 1
ATOM 586 N N . GLU A 1 81 ? -41.839 7.023 -0.657 1.00 52.75 81 GLU A N 1
ATOM 587 C CA . GLU A 1 81 ? -40.818 6.391 -1.489 1.00 52.75 81 GLU A CA 1
ATOM 588 C C . GLU A 1 81 ? -39.936 5.583 -0.542 1.00 52.75 81 GLU A C 1
ATOM 590 O O . GLU A 1 81 ? -39.609 6.027 0.554 1.00 52.75 81 GLU A O 1
ATOM 595 N N . VAL A 1 82 ? -39.668 4.329 -0.902 1.00 54.38 82 VAL A N 1
ATOM 596 C CA . VAL A 1 82 ? -38.810 3.445 -0.115 1.00 54.38 82 VAL A CA 1
ATOM 597 C C . VAL A 1 82 ? -37.406 4.013 -0.225 1.00 54.38 82 VAL A C 1
ATOM 599 O O . VAL A 1 82 ? -36.672 3.660 -1.148 1.00 54.38 82 VAL A O 1
ATOM 602 N N . ASP A 1 83 ? -37.087 4.929 0.684 1.00 50.38 83 ASP A N 1
ATOM 603 C CA . ASP A 1 83 ? -35.743 5.422 0.884 1.00 50.38 83 ASP A CA 1
ATOM 604 C C . ASP A 1 83 ? -34.922 4.200 1.272 1.00 50.38 83 ASP A C 1
ATOM 606 O O . ASP A 1 83 ? -35.030 3.645 2.369 1.00 50.38 83 ASP A O 1
ATOM 610 N N . LEU A 1 84 ? -34.145 3.699 0.314 1.00 52.19 84 LEU A N 1
ATOM 611 C CA . LEU A 1 84 ? -33.015 2.839 0.617 1.00 52.19 84 LEU A CA 1
ATOM 612 C C . LEU A 1 84 ? -31.918 3.750 1.163 1.00 52.19 84 LEU A C 1
ATOM 614 O O . LEU A 1 84 ? -30.817 3.788 0.613 1.00 52.19 84 LEU A O 1
ATOM 618 N N . ASP A 1 85 ? -32.250 4.477 2.229 1.00 53.81 85 ASP A N 1
ATOM 619 C CA . ASP A 1 85 ? -31.316 5.143 3.104 1.00 53.81 85 ASP A CA 1
ATOM 620 C C . ASP A 1 85 ? -30.487 4.023 3.721 1.00 53.81 85 ASP A C 1
ATOM 622 O O . ASP A 1 85 ? -30.759 3.468 4.788 1.00 53.81 85 ASP A O 1
ATOM 626 N N . PHE A 1 86 ? -29.452 3.636 2.981 1.00 53.22 86 PHE A N 1
ATOM 627 C CA . PHE A 1 86 ? -28.226 3.148 3.566 1.00 53.22 86 PHE A CA 1
ATOM 628 C C . PHE A 1 86 ? -27.661 4.326 4.357 1.00 53.22 86 PHE A C 1
ATOM 630 O O . PHE A 1 86 ? -26.687 4.944 3.931 1.00 53.22 86 PHE A O 1
ATOM 637 N N . GLU A 1 87 ? -28.304 4.669 5.481 1.00 58.38 87 GLU A N 1
ATOM 638 C CA . GLU A 1 87 ? -27.666 5.460 6.517 1.00 58.38 87 GLU A CA 1
ATOM 639 C C . GLU A 1 87 ? -26.356 4.730 6.788 1.00 58.38 87 GLU A C 1
ATOM 641 O O . GLU A 1 87 ? -26.346 3.564 7.196 1.00 58.38 87 GLU A O 1
ATOM 646 N N . ALA A 1 88 ? -25.248 5.358 6.395 1.00 60.56 88 ALA A N 1
ATOM 647 C CA . ALA A 1 88 ? -23.935 4.834 6.686 1.00 60.56 88 ALA A CA 1
ATOM 648 C C . ALA A 1 88 ? -23.878 4.713 8.207 1.00 60.56 88 ALA A C 1
ATOM 650 O O . ALA A 1 88 ? -23.894 5.732 8.897 1.00 60.56 88 ALA A O 1
ATOM 651 N N . ASP A 1 89 ? -23.915 3.474 8.709 1.00 69.50 89 ASP A N 1
ATOM 652 C CA . ASP A 1 89 ? -23.872 3.203 10.142 1.00 69.50 89 ASP A CA 1
ATOM 653 C C . ASP A 1 89 ? -22.674 3.975 10.699 1.00 69.50 89 ASP A C 1
ATOM 655 O O . ASP A 1 89 ? -21.532 3.748 10.285 1.00 69.50 89 ASP A O 1
ATOM 659 N N . ALA A 1 90 ? -22.948 4.938 11.579 1.00 81.31 90 ALA A N 1
ATOM 660 C CA . ALA A 1 90 ? -21.902 5.749 12.176 1.00 81.31 90 ALA A CA 1
ATOM 661 C C . ALA A 1 90 ? -20.899 4.816 12.864 1.00 81.31 90 ALA A C 1
ATOM 663 O O . ALA A 1 90 ? -21.300 3.919 13.612 1.00 81.31 90 ALA A O 1
ATOM 664 N N . MET A 1 91 ? -19.600 5.022 12.616 1.00 86.50 91 MET A N 1
ATOM 665 C CA . MET A 1 91 ? -18.570 4.211 13.260 1.00 86.50 91 MET A CA 1
ATOM 666 C C . MET A 1 91 ? -18.705 4.317 14.777 1.00 86.50 91 MET A C 1
ATOM 668 O O . MET A 1 91 ? -18.767 5.408 15.349 1.00 86.50 91 MET A O 1
ATOM 672 N N . SER A 1 92 ? -18.729 3.168 15.442 1.00 89.19 92 SER A N 1
ATOM 673 C CA . SER A 1 92 ? -18.669 3.134 16.896 1.00 89.19 92 SER A CA 1
ATOM 674 C C . SER A 1 92 ? -17.325 3.694 17.394 1.00 89.19 92 SER A C 1
ATOM 676 O O . SER A 1 92 ? -16.330 3.646 16.668 1.00 89.19 92 SER A O 1
ATOM 678 N N . PRO A 1 93 ? -17.239 4.182 18.648 1.00 88.75 93 PRO A N 1
ATOM 679 C CA . PRO A 1 93 ? -15.985 4.704 19.201 1.00 88.75 93 PRO A CA 1
ATOM 680 C C . PRO A 1 93 ? -14.814 3.719 19.102 1.00 88.75 93 PRO A C 1
ATOM 682 O O . PRO A 1 93 ? -13.679 4.122 18.883 1.00 88.75 93 PRO A O 1
ATOM 685 N N . PHE A 1 94 ? -15.101 2.421 19.210 1.00 88.00 94 PHE A N 1
ATOM 686 C CA . PHE A 1 94 ? -14.102 1.372 19.042 1.00 88.00 94 PHE A CA 1
ATOM 687 C C . PHE A 1 94 ? -13.641 1.221 17.582 1.00 88.00 94 PHE A C 1
ATOM 689 O O . PHE A 1 94 ? -12.446 1.108 17.327 1.00 88.00 94 PHE A O 1
ATOM 696 N N . GLU A 1 95 ? -14.572 1.233 16.624 1.00 91.62 95 GLU A N 1
ATOM 697 C CA . GLU A 1 95 ? -14.253 1.168 15.188 1.00 91.62 95 GLU A CA 1
ATOM 698 C C . GLU A 1 95 ? -13.424 2.378 14.740 1.00 91.62 95 GLU A C 1
ATOM 700 O O . GLU A 1 95 ? -12.510 2.230 13.927 1.00 91.62 95 GLU A O 1
ATOM 705 N N . LEU A 1 96 ? -13.698 3.550 15.323 1.00 92.50 96 LEU A N 1
ATOM 706 C CA . LEU A 1 96 ? -12.887 4.756 15.163 1.00 92.50 96 LEU A CA 1
ATOM 707 C C . LEU A 1 96 ? -11.464 4.564 15.692 1.00 92.50 96 LEU A C 1
ATOM 709 O O . LEU A 1 96 ? -10.509 4.823 14.969 1.00 92.50 96 LEU A O 1
ATOM 713 N N . GLU A 1 97 ? -11.305 4.058 16.914 1.00 91.88 97 GLU A N 1
ATOM 714 C CA . GLU A 1 97 ? -9.985 3.821 17.517 1.00 91.88 97 GLU A CA 1
ATOM 715 C C . GLU A 1 97 ? -9.177 2.762 16.732 1.00 91.88 97 GLU A C 1
ATOM 717 O O . GLU A 1 97 ? -7.957 2.860 16.564 1.00 91.88 97 GLU A O 1
ATOM 722 N N . LEU A 1 98 ? -9.861 1.758 16.172 1.00 91.56 98 LEU A N 1
ATOM 723 C CA . LEU A 1 98 ? -9.252 0.752 15.301 1.00 91.56 98 LEU A CA 1
ATOM 724 C C . LEU A 1 98 ? -8.828 1.334 13.940 1.00 91.56 98 LEU A C 1
ATOM 726 O O . LEU A 1 98 ? -7.753 1.010 13.428 1.00 91.56 98 LEU A O 1
ATOM 730 N N . ALA A 1 99 ? -9.637 2.223 13.363 1.00 93.81 99 ALA A N 1
ATOM 731 C CA . ALA A 1 99 ? -9.286 2.971 12.159 1.00 93.81 99 ALA A CA 1
ATOM 732 C C . ALA A 1 99 ? -8.084 3.901 12.400 1.00 93.81 99 ALA A C 1
ATOM 734 O O . ALA A 1 99 ? -7.128 3.886 11.623 1.00 93.81 99 ALA A O 1
ATOM 735 N N . GLU A 1 100 ? -8.075 4.644 13.507 1.00 94.81 100 GLU A N 1
ATOM 736 C CA . GLU A 1 100 ? -6.980 5.543 13.888 1.00 94.81 100 GLU A CA 1
ATOM 737 C C . GLU A 1 100 ? -5.659 4.787 14.088 1.00 94.81 100 GLU A C 1
ATOM 739 O O . GLU A 1 100 ? -4.634 5.167 13.517 1.00 94.81 100 GLU A O 1
ATOM 744 N N . SER A 1 101 ? -5.686 3.664 14.812 1.00 94.06 101 SER A N 1
ATOM 745 C CA . SER A 1 101 ? -4.501 2.820 15.042 1.00 94.06 101 SER A CA 1
ATOM 746 C C . SER A 1 101 ? -3.983 2.111 13.781 1.00 94.06 101 SER A C 1
ATOM 748 O O . SER A 1 101 ? -2.824 1.696 13.732 1.00 94.06 101 SER A O 1
ATOM 750 N N . SER A 1 102 ? -4.791 2.010 12.722 1.00 95.25 102 SER A N 1
ATOM 751 C CA . SER A 1 102 ? -4.367 1.450 11.430 1.00 95.25 102 SER A CA 1
ATOM 752 C C . SER A 1 102 ? -3.559 2.435 10.577 1.00 95.25 102 SER A C 1
ATOM 754 O O . SER A 1 102 ? -2.797 2.016 9.700 1.00 95.25 102 SER A O 1
ATOM 756 N N . ILE A 1 103 ? -3.686 3.746 10.820 1.00 96.62 103 ILE A N 1
ATOM 757 C CA . ILE A 1 103 ? -2.984 4.777 10.042 1.00 96.62 103 ILE A CA 1
ATOM 758 C C . ILE A 1 103 ? -1.456 4.658 10.178 1.00 96.62 103 ILE A C 1
ATOM 760 O O . ILE A 1 103 ? -0.793 4.610 9.137 1.00 96.62 103 ILE A O 1
ATOM 764 N N . PRO A 1 104 ? -0.860 4.583 11.388 1.00 96.81 104 PRO A N 1
ATOM 765 C CA . PRO A 1 104 ? 0.587 4.415 11.536 1.00 96.81 104 PRO A CA 1
ATOM 766 C C . PRO A 1 104 ? 1.114 3.174 10.811 1.00 96.81 104 PRO A C 1
ATOM 768 O O . PRO A 1 104 ? 2.165 3.222 10.171 1.00 96.81 104 PRO A O 1
ATOM 771 N N . LEU A 1 105 ? 0.349 2.081 10.839 1.00 95.69 105 LEU A N 1
ATOM 772 C CA . LEU A 1 105 ? 0.697 0.840 10.159 1.00 95.69 105 LEU A CA 1
ATOM 773 C C . LEU A 1 105 ? 0.766 1.033 8.630 1.00 95.69 105 LEU A C 1
ATOM 775 O O . LEU A 1 105 ? 1.771 0.692 8.002 1.00 95.69 105 LEU A O 1
ATOM 779 N N . LEU A 1 106 ? -0.252 1.656 8.025 1.00 97.81 106 LEU A N 1
ATOM 780 C CA . LEU A 1 106 ? -0.256 1.984 6.593 1.00 97.81 106 LEU A CA 1
ATOM 781 C C . LEU A 1 106 ? 0.832 3.009 6.221 1.00 97.81 106 LEU A C 1
ATOM 783 O O . LEU A 1 106 ? 1.404 2.943 5.130 1.00 97.81 106 LEU A O 1
ATOM 787 N N . GLN A 1 107 ? 1.166 3.942 7.118 1.00 98.25 107 GLN A N 1
ATOM 788 C CA . GLN A 1 107 ? 2.261 4.894 6.909 1.00 98.25 107 GLN A CA 1
ATOM 789 C C . GLN A 1 107 ? 3.625 4.202 6.839 1.00 98.25 107 GLN A C 1
ATOM 791 O O . GLN A 1 107 ? 4.444 4.573 5.996 1.00 98.25 107 GLN A O 1
ATOM 796 N N . VAL A 1 108 ? 3.868 3.183 7.670 1.00 97.44 108 VAL A N 1
ATOM 797 C CA . VAL A 1 108 ? 5.091 2.372 7.579 1.00 97.44 108 VAL A CA 1
ATOM 798 C C . VAL A 1 108 ? 5.158 1.664 6.227 1.00 97.44 108 VAL A C 1
ATOM 800 O O . VAL A 1 108 ? 6.186 1.746 5.560 1.00 97.44 108 VAL A O 1
ATOM 803 N N . VAL A 1 109 ? 4.057 1.066 5.756 1.00 98.00 109 VAL A N 1
ATOM 804 C CA . VAL A 1 109 ? 3.987 0.460 4.411 1.00 98.00 109 VAL A CA 1
ATOM 805 C C . VAL A 1 109 ? 4.317 1.478 3.319 1.00 98.00 109 VAL A C 1
ATOM 807 O O . VAL A 1 109 ? 5.105 1.202 2.413 1.00 98.00 109 VAL A O 1
ATOM 810 N N . LEU A 1 110 ? 3.757 2.685 3.406 1.00 98.38 110 LEU A N 1
ATOM 811 C CA . LEU A 1 110 ? 4.070 3.760 2.470 1.00 98.38 110 LEU A CA 1
ATOM 812 C C . LEU A 1 110 ? 5.566 4.121 2.496 1.00 98.38 110 LEU A C 1
ATOM 814 O O . LEU A 1 110 ? 6.151 4.389 1.443 1.00 98.38 110 LEU A O 1
ATOM 818 N N . ASP A 1 111 ? 6.196 4.125 3.669 1.00 97.56 111 ASP A N 1
ATOM 819 C CA . ASP A 1 111 ? 7.630 4.375 3.803 1.00 97.56 111 ASP A CA 1
ATOM 820 C C . ASP A 1 111 ? 8.488 3.234 3.232 1.00 97.56 111 ASP A C 1
ATOM 822 O O . ASP A 1 111 ? 9.513 3.530 2.614 1.00 97.56 111 ASP A O 1
ATOM 826 N N . VAL A 1 112 ? 8.039 1.974 3.316 1.00 96.75 112 VAL A N 1
ATOM 827 C CA . VAL A 1 112 ? 8.666 0.841 2.608 1.00 96.75 112 VAL A CA 1
ATOM 828 C C . VAL A 1 112 ? 8.695 1.114 1.107 1.00 96.75 112 VAL A C 1
ATOM 830 O O . VAL A 1 112 ? 9.766 1.090 0.505 1.00 96.75 112 VAL A O 1
ATOM 833 N N . PHE A 1 113 ? 7.567 1.488 0.491 1.00 97.81 113 PHE A N 1
ATOM 834 C CA . PHE A 1 113 ? 7.554 1.834 -0.937 1.00 97.81 113 PHE A CA 1
ATOM 835 C C . PHE A 1 113 ? 8.492 2.995 -1.279 1.00 97.81 113 PHE A C 1
ATOM 837 O O . PHE A 1 113 ? 9.162 2.961 -2.312 1.00 97.81 113 PHE A O 1
ATOM 844 N N . LYS A 1 114 ? 8.565 4.027 -0.429 1.00 97.00 114 LYS A N 1
ATOM 845 C CA . LYS A 1 114 ? 9.503 5.140 -0.642 1.00 97.00 114 LYS A CA 1
ATOM 846 C C . LYS A 1 114 ? 10.954 4.671 -0.574 1.00 97.00 114 LYS A C 1
ATOM 848 O O . LYS A 1 114 ? 11.765 5.187 -1.338 1.00 97.00 114 LYS A O 1
ATOM 853 N N . LEU A 1 115 ? 11.285 3.742 0.324 1.00 94.94 115 LEU A N 1
ATOM 854 C CA . LEU A 1 115 ? 12.613 3.137 0.388 1.00 94.94 115 LEU A CA 1
ATOM 855 C C . LEU A 1 115 ? 12.909 2.373 -0.906 1.00 94.94 115 LEU A C 1
ATOM 857 O O . LEU A 1 115 ? 13.882 2.709 -1.571 1.00 94.94 115 LEU A O 1
ATOM 861 N N . LEU A 1 116 ? 12.014 1.471 -1.328 1.00 94.75 116 LEU A N 1
ATOM 862 C CA . LEU A 1 116 ? 12.163 0.706 -2.574 1.00 94.75 116 LEU A CA 1
ATOM 863 C C . LEU A 1 116 ? 12.402 1.615 -3.786 1.00 94.75 116 LEU A C 1
ATOM 865 O O . LEU A 1 116 ? 13.311 1.381 -4.574 1.00 94.75 116 LEU A O 1
ATOM 869 N N . ILE A 1 117 ? 11.608 2.683 -3.926 1.00 95.31 117 ILE A N 1
ATOM 870 C CA . ILE A 1 117 ? 11.743 3.639 -5.033 1.00 95.31 117 ILE A CA 1
ATOM 871 C C . ILE A 1 117 ? 13.087 4.371 -4.964 1.00 95.31 117 ILE A C 1
ATOM 873 O O . ILE A 1 117 ? 13.729 4.550 -5.995 1.00 95.31 117 ILE A O 1
ATOM 877 N N . ARG A 1 118 ? 13.531 4.803 -3.776 1.00 93.25 118 ARG A N 1
ATOM 878 C CA . ARG A 1 118 ? 14.827 5.484 -3.624 1.00 93.25 118 ARG A CA 1
ATOM 879 C C . ARG A 1 118 ? 15.983 4.567 -3.996 1.00 93.25 118 ARG A C 1
ATOM 881 O O . ARG A 1 118 ? 16.826 4.990 -4.778 1.00 93.25 118 ARG A O 1
ATOM 888 N N . THR A 1 119 ? 15.970 3.333 -3.502 1.00 91.50 119 THR A N 1
ATOM 889 C CA . THR A 1 119 ? 16.991 2.330 -3.816 1.00 91.50 119 THR A CA 1
ATOM 890 C C . THR A 1 119 ? 16.996 2.004 -5.310 1.00 91.50 119 THR A C 1
ATOM 892 O O . THR A 1 119 ? 18.043 2.012 -5.944 1.00 91.50 119 THR A O 1
ATOM 895 N N . LEU A 1 120 ? 15.827 1.840 -5.937 1.00 91.81 120 LEU A N 1
ATOM 896 C CA . LEU A 1 120 ? 15.736 1.615 -7.384 1.00 91.81 120 LEU A CA 1
ATOM 897 C C . LEU A 1 120 ? 16.396 2.749 -8.183 1.00 91.81 120 LEU A C 1
ATOM 899 O O . LEU A 1 120 ? 17.038 2.517 -9.207 1.00 91.81 120 LEU A O 1
ATOM 903 N N . LEU A 1 121 ? 16.212 3.996 -7.744 1.00 89.88 121 LEU A N 1
ATOM 904 C CA . LEU A 1 121 ? 16.759 5.162 -8.431 1.00 89.88 121 LEU A CA 1
ATOM 905 C C . LEU A 1 121 ? 18.285 5.241 -8.317 1.00 89.88 121 LEU A C 1
ATOM 907 O O . LEU A 1 121 ? 18.909 5.662 -9.292 1.00 89.88 121 LEU A O 1
ATOM 911 N N . THR A 1 122 ? 18.867 4.811 -7.194 1.00 88.12 122 THR A N 1
ATOM 912 C CA . THR A 1 122 ? 20.322 4.810 -6.974 1.00 88.12 122 THR A CA 1
ATOM 913 C C . THR A 1 122 ? 21.045 3.669 -7.684 1.00 88.12 122 THR A C 1
ATOM 915 O O . THR A 1 122 ? 22.190 3.852 -8.081 1.00 88.12 122 THR A O 1
ATOM 918 N N . GLU A 1 123 ? 20.381 2.533 -7.896 1.00 81.88 123 GLU A N 1
ATOM 919 C CA . GLU A 1 123 ? 20.998 1.330 -8.467 1.00 81.88 123 GLU A CA 1
ATOM 920 C C . GLU A 1 123 ? 21.118 1.337 -9.995 1.00 81.88 123 GLU A C 1
ATOM 922 O O . GLU A 1 123 ? 20.224 1.813 -10.708 1.00 81.88 123 GLU A O 1
ATOM 927 N N . ASP A 1 124 ? 22.192 0.734 -10.516 1.00 78.19 124 ASP A N 1
ATOM 928 C CA . ASP A 1 124 ? 22.349 0.460 -11.949 1.00 78.19 124 ASP A CA 1
ATOM 929 C C . ASP A 1 124 ? 21.824 -0.939 -12.312 1.00 78.19 124 ASP A C 1
ATOM 931 O O . ASP A 1 124 ? 22.551 -1.922 -12.417 1.00 78.19 124 ASP A O 1
ATOM 935 N N . ILE A 1 125 ? 20.511 -1.013 -12.514 1.00 72.81 125 ILE A N 1
ATOM 936 C CA . ILE A 1 125 ? 19.763 -2.255 -12.786 1.00 72.81 125 ILE A CA 1
ATOM 937 C C . ILE A 1 125 ? 19.970 -2.740 -14.234 1.00 72.81 125 ILE A C 1
ATOM 939 O O . ILE A 1 125 ? 19.530 -3.819 -14.613 1.00 72.81 125 ILE A O 1
ATOM 943 N N . VAL A 1 126 ? 20.618 -1.937 -15.083 1.00 63.41 126 VAL A N 1
ATOM 944 C CA . VAL A 1 126 ? 20.760 -2.228 -16.519 1.00 63.41 126 VAL A CA 1
ATOM 945 C C . VAL A 1 126 ? 21.943 -3.162 -16.797 1.00 63.41 126 VAL A C 1
ATOM 947 O O . VAL A 1 126 ? 21.980 -3.805 -17.846 1.00 63.41 126 VAL A O 1
ATOM 950 N N . SER A 1 127 ? 22.893 -3.265 -15.866 1.00 67.88 127 SER A N 1
ATOM 951 C CA . SER A 1 127 ? 24.177 -3.918 -16.127 1.00 67.88 127 SER A CA 1
ATOM 952 C C . SER A 1 127 ? 24.183 -5.437 -15.897 1.00 67.88 127 SER A C 1
ATOM 954 O O . SER A 1 127 ? 24.968 -6.130 -16.544 1.00 67.88 127 SER A O 1
ATOM 956 N N . GLU A 1 128 ? 23.313 -5.988 -15.041 1.00 75.81 128 GLU A N 1
ATOM 957 C CA . GLU A 1 128 ? 23.371 -7.404 -14.643 1.00 75.81 128 GLU A CA 1
ATOM 958 C C . GLU A 1 128 ? 21.992 -8.084 -14.678 1.00 75.81 128 GLU A C 1
ATOM 960 O O . GLU A 1 128 ? 21.023 -7.605 -14.103 1.00 75.81 128 GLU A O 1
ATOM 965 N N . ALA A 1 129 ? 21.885 -9.241 -15.340 1.00 78.00 129 ALA A N 1
ATOM 966 C CA . ALA A 1 129 ? 20.612 -9.966 -15.441 1.00 78.00 129 ALA A CA 1
ATOM 967 C C . ALA A 1 129 ? 20.098 -10.467 -14.076 1.00 78.00 129 ALA A C 1
ATOM 969 O O . ALA A 1 129 ? 18.896 -10.476 -13.843 1.00 78.00 129 ALA A O 1
ATOM 970 N N . SER A 1 130 ? 21.000 -10.829 -13.159 1.00 78.56 130 SER A N 1
ATOM 971 C CA . SER A 1 130 ? 20.642 -11.278 -11.809 1.00 78.56 130 SER A CA 1
ATOM 972 C C . SER A 1 130 ? 20.034 -10.170 -10.952 1.00 78.56 130 SER A C 1
ATOM 974 O O . SER A 1 130 ? 19.125 -10.443 -10.178 1.00 78.56 130 SER A O 1
ATOM 976 N N . THR A 1 131 ? 20.483 -8.918 -11.103 1.00 84.62 131 THR A N 1
ATOM 977 C CA . THR A 1 131 ? 19.896 -7.803 -10.345 1.00 84.62 131 THR A CA 1
ATOM 978 C C . THR A 1 131 ? 18.489 -7.486 -10.839 1.00 84.62 131 THR A C 1
ATOM 980 O O . THR A 1 131 ? 17.625 -7.132 -10.040 1.00 84.62 131 THR A O 1
ATOM 983 N N . LEU A 1 132 ? 18.216 -7.660 -12.135 1.00 89.50 132 LEU A N 1
ATOM 984 C CA . LEU A 1 132 ? 16.864 -7.530 -12.673 1.00 89.50 132 LEU A CA 1
ATOM 985 C C . LEU A 1 132 ? 15.909 -8.580 -12.083 1.00 89.50 132 LEU A C 1
ATOM 987 O O . LEU A 1 132 ? 14.826 -8.202 -11.641 1.00 89.50 132 LEU A O 1
ATOM 991 N N . ASP A 1 133 ? 16.310 -9.854 -12.050 1.00 90.81 133 ASP A N 1
ATOM 992 C CA . ASP A 1 133 ? 15.489 -10.941 -11.494 1.00 90.81 133 ASP A CA 1
ATOM 993 C C . ASP A 1 133 ? 15.127 -10.672 -10.019 1.00 90.81 133 ASP A C 1
ATOM 995 O O . ASP A 1 133 ? 13.967 -10.816 -9.620 1.00 90.81 133 ASP A O 1
ATOM 999 N N . ASP A 1 134 ? 16.092 -10.189 -9.229 1.00 91.38 134 ASP A N 1
ATOM 1000 C CA . ASP A 1 134 ? 15.886 -9.786 -7.834 1.00 91.38 134 ASP A CA 1
ATOM 1001 C C . ASP A 1 134 ? 14.836 -8.661 -7.711 1.00 91.38 134 ASP A C 1
ATOM 1003 O O . ASP A 1 134 ? 13.914 -8.727 -6.892 1.00 91.38 134 ASP A O 1
ATOM 1007 N N . TRP A 1 135 ? 14.922 -7.627 -8.556 1.00 92.94 135 TRP A N 1
ATOM 1008 C CA . TRP A 1 135 ? 13.949 -6.530 -8.569 1.00 92.94 135 TRP A CA 1
ATOM 1009 C C . TRP A 1 135 ? 12.559 -6.959 -9.050 1.00 92.94 135 TRP A C 1
ATOM 1011 O O . TRP A 1 135 ? 11.556 -6.413 -8.581 1.00 92.94 135 TRP A O 1
ATOM 1021 N N . GLU A 1 136 ? 12.469 -7.915 -9.974 1.00 93.62 136 GLU A N 1
ATOM 1022 C CA . GLU A 1 136 ? 11.195 -8.487 -10.414 1.00 93.62 136 GLU A CA 1
ATOM 1023 C C . GLU A 1 136 ? 10.530 -9.308 -9.299 1.00 93.62 136 GLU A C 1
ATOM 1025 O O . G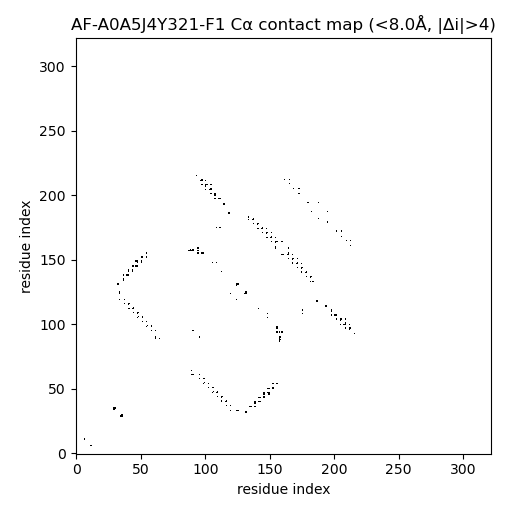LU A 1 136 ? 9.321 -9.156 -9.077 1.00 93.62 136 GLU A O 1
ATOM 1030 N N . SER A 1 137 ? 11.312 -10.098 -8.548 1.00 94.06 137 SER A N 1
ATOM 1031 C CA . SER A 1 137 ? 10.847 -10.794 -7.336 1.00 94.06 137 SER A CA 1
ATOM 1032 C C . SER A 1 137 ? 10.336 -9.792 -6.298 1.00 94.06 137 SER A C 1
ATOM 1034 O O . SER A 1 137 ? 9.178 -9.843 -5.869 1.00 94.06 137 SER A O 1
ATOM 1036 N N . LEU A 1 138 ? 11.142 -8.778 -5.976 1.00 94.94 138 LEU A N 1
ATOM 1037 C CA . LEU A 1 138 ? 10.773 -7.735 -5.022 1.00 94.94 138 LEU A CA 1
ATOM 1038 C C . LEU A 1 138 ? 9.504 -6.983 -5.448 1.00 94.94 138 LEU A C 1
ATOM 1040 O O . LEU A 1 138 ? 8.630 -6.697 -4.625 1.00 94.94 138 LEU A O 1
ATOM 1044 N N . LEU A 1 139 ? 9.357 -6.694 -6.746 1.00 96.06 139 LEU A N 1
ATOM 1045 C CA . LEU A 1 139 ? 8.163 -6.058 -7.293 1.00 96.06 139 LEU A CA 1
ATOM 1046 C C . LEU A 1 139 ? 6.918 -6.934 -7.122 1.00 96.06 139 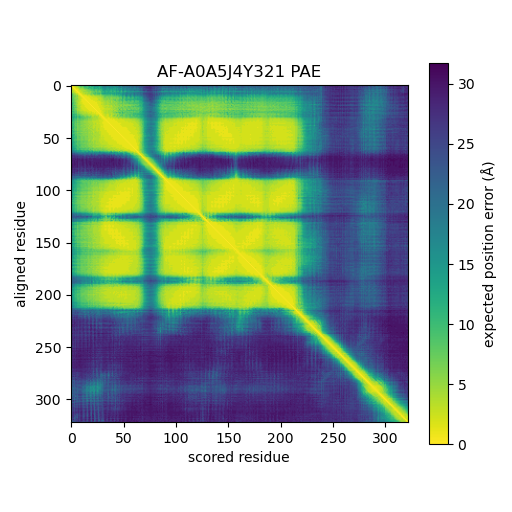LEU A C 1
ATOM 1048 O O . LEU A 1 139 ? 5.840 -6.408 -6.828 1.00 96.06 139 LEU A O 1
ATOM 1052 N N . PHE A 1 140 ? 7.040 -8.248 -7.307 1.00 96.94 140 PHE A N 1
ATOM 1053 C CA . PHE A 1 140 ? 5.941 -9.183 -7.085 1.00 96.94 140 PHE A CA 1
ATOM 1054 C C . PHE A 1 140 ? 5.424 -9.090 -5.641 1.00 96.94 140 PHE A C 1
ATOM 1056 O O . PHE A 1 140 ? 4.220 -8.897 -5.433 1.00 96.94 140 PHE A O 1
ATOM 1063 N N . HIS A 1 141 ? 6.326 -9.107 -4.657 1.00 97.44 141 HIS A N 1
ATOM 1064 C CA . HIS A 1 141 ? 5.972 -8.954 -3.244 1.00 97.44 141 HIS A CA 1
ATOM 1065 C C . HIS A 1 141 ? 5.408 -7.565 -2.925 1.00 97.44 141 HIS A C 1
ATOM 1067 O O . HIS A 1 141 ? 4.371 -7.458 -2.269 1.00 97.44 141 HIS A O 1
ATOM 1073 N N . ALA A 1 142 ? 6.001 -6.500 -3.467 1.00 97.44 142 ALA A N 1
ATOM 1074 C CA . ALA A 1 142 ? 5.523 -5.132 -3.283 1.00 97.44 142 ALA A CA 1
ATOM 1075 C C . ALA A 1 142 ? 4.095 -4.924 -3.835 1.00 97.44 142 ALA A C 1
ATOM 1077 O O . ALA A 1 142 ? 3.273 -4.247 -3.215 1.00 97.44 142 ALA A O 1
ATOM 1078 N N . LYS A 1 143 ? 3.745 -5.543 -4.972 1.00 97.94 143 LYS A N 1
ATOM 1079 C CA . LYS A 1 143 ? 2.365 -5.514 -5.497 1.00 97.94 143 LYS A CA 1
ATOM 1080 C C . LYS A 1 143 ? 1.398 -6.259 -4.580 1.00 97.94 143 LYS A C 1
ATOM 1082 O O . LYS A 1 143 ? 0.294 -5.769 -4.346 1.00 97.94 143 LYS A O 1
ATOM 1087 N N . GLY A 1 144 ? 1.815 -7.409 -4.049 1.00 97.62 144 GLY A N 1
ATOM 1088 C CA . GLY A 1 144 ? 1.055 -8.148 -3.040 1.00 97.62 144 GLY A CA 1
ATOM 1089 C C . GLY A 1 144 ? 0.797 -7.307 -1.789 1.00 97.62 144 GLY A C 1
ATOM 1090 O O . GLY A 1 144 ? -0.342 -7.207 -1.342 1.00 97.62 144 GLY A O 1
ATOM 1091 N N . LEU A 1 145 ? 1.825 -6.618 -1.288 1.00 97.62 145 LEU A N 1
ATOM 1092 C CA . LEU A 1 145 ? 1.724 -5.731 -0.130 1.00 97.62 145 LEU A CA 1
ATOM 1093 C C . LEU A 1 145 ? 0.724 -4.586 -0.355 1.00 97.62 145 LEU A C 1
ATOM 1095 O O . LEU A 1 145 ? -0.088 -4.295 0.521 1.00 97.62 145 LEU A O 1
ATOM 1099 N N . SER A 1 146 ? 0.721 -3.970 -1.541 1.00 98.06 146 SER A N 1
ATOM 1100 C CA . SER A 1 146 ? -0.272 -2.943 -1.881 1.00 98.06 146 SER A CA 1
ATOM 1101 C C . SER A 1 146 ? -1.697 -3.499 -1.933 1.00 98.06 146 SER A C 1
ATOM 1103 O O . SER A 1 146 ? -2.609 -2.851 -1.421 1.00 98.06 146 SER A O 1
ATOM 1105 N N . ALA A 1 147 ? -1.906 -4.701 -2.476 1.00 97.44 147 ALA A N 1
ATOM 1106 C CA . ALA A 1 147 ? -3.226 -5.331 -2.470 1.00 97.44 147 ALA A CA 1
ATOM 1107 C C . ALA A 1 147 ? -3.728 -5.578 -1.037 1.00 97.44 147 ALA A C 1
ATOM 1109 O O . ALA A 1 147 ? -4.839 -5.178 -0.705 1.00 97.44 147 ALA A O 1
ATOM 1110 N N . VAL A 1 148 ? -2.876 -6.126 -0.166 1.00 97.12 148 VAL A N 1
ATOM 1111 C CA . VAL A 1 148 ? -3.215 -6.350 1.248 1.00 97.12 148 VAL A CA 1
ATOM 1112 C C . VAL A 1 148 ? -3.471 -5.033 1.990 1.00 97.12 148 VAL A C 1
ATOM 1114 O O . VAL A 1 148 ? -4.356 -4.970 2.840 1.00 97.12 148 VAL A O 1
ATOM 1117 N N . SER A 1 149 ? -2.756 -3.954 1.650 1.00 97.62 149 SER A N 1
ATOM 1118 C CA . SER A 1 149 ? -3.037 -2.629 2.220 1.00 97.62 149 SER A CA 1
ATOM 1119 C C . SER A 1 149 ? -4.442 -2.139 1.869 1.00 97.62 149 SER A C 1
ATOM 1121 O O . SER A 1 149 ? -5.138 -1.626 2.742 1.00 97.62 149 SER A O 1
ATOM 1123 N N . ASN A 1 150 ? -4.893 -2.362 0.630 1.00 97.38 150 ASN A N 1
ATOM 1124 C CA . ASN A 1 150 ? -6.245 -2.015 0.200 1.00 97.38 150 ASN A CA 1
ATOM 1125 C C . ASN A 1 150 ? -7.295 -2.899 0.886 1.00 97.38 150 ASN A C 1
ATOM 1127 O O . ASN A 1 150 ? -8.344 -2.392 1.266 1.00 97.38 150 ASN A O 1
ATOM 1131 N N . ASP A 1 151 ? -7.004 -4.188 1.092 1.00 96.19 151 ASP A N 1
ATOM 1132 C CA . ASP A 1 151 ? -7.887 -5.093 1.838 1.00 96.19 151 ASP A CA 1
ATOM 1133 C C . ASP A 1 151 ? -8.062 -4.633 3.296 1.00 96.19 151 ASP A C 1
ATOM 1135 O O . ASP A 1 151 ? -9.184 -4.616 3.801 1.00 96.19 151 ASP A O 1
ATOM 1139 N N . LEU A 1 152 ? -6.981 -4.197 3.961 1.00 96.25 152 LEU A N 1
ATOM 1140 C CA . LEU A 1 152 ? -7.064 -3.598 5.298 1.00 96.25 152 LEU A CA 1
ATOM 1141 C C . LEU A 1 152 ? -7.891 -2.308 5.277 1.00 96.25 152 LEU A C 1
ATOM 1143 O O . LEU A 1 152 ? -8.785 -2.155 6.102 1.00 96.25 152 LEU A O 1
ATOM 1147 N N . GLY A 1 153 ? -7.634 -1.412 4.320 1.00 96.12 153 GLY A N 1
ATOM 1148 C CA . GLY A 1 153 ? -8.408 -0.179 4.148 1.00 96.12 153 GLY A CA 1
ATOM 1149 C C . GLY A 1 153 ? -9.905 -0.438 4.004 1.00 96.12 153 GLY A C 1
ATOM 1150 O O . GLY A 1 153 ? -10.712 0.128 4.731 1.00 96.12 153 GLY A O 1
ATOM 1151 N N . ALA A 1 154 ? -10.273 -1.374 3.127 1.00 94.56 154 ALA A N 1
ATOM 1152 C CA . ALA A 1 154 ? -11.657 -1.773 2.902 1.00 94.56 154 ALA A CA 1
ATOM 1153 C C . ALA A 1 154 ? -12.313 -2.387 4.151 1.00 94.56 154 ALA A C 1
ATOM 1155 O O . ALA A 1 154 ? -13.498 -2.161 4.395 1.00 94.56 154 ALA A O 1
ATOM 1156 N N . ALA A 1 155 ? -11.562 -3.150 4.950 1.00 94.69 155 ALA A N 1
ATOM 1157 C CA . ALA A 1 155 ? -12.068 -3.772 6.172 1.00 94.69 155 ALA A CA 1
ATOM 1158 C C . ALA A 1 155 ? -12.366 -2.757 7.297 1.00 94.69 155 ALA A C 1
ATOM 1160 O O . ALA A 1 155 ? -13.122 -3.080 8.214 1.00 94.69 155 ALA A O 1
ATOM 1161 N N . LEU A 1 156 ? -11.795 -1.549 7.226 1.00 94.19 156 LEU A N 1
ATOM 1162 C CA . LEU A 1 156 ? -11.963 -0.482 8.220 1.00 94.19 156 LEU A CA 1
ATOM 1163 C C . LEU A 1 156 ? -13.211 0.386 7.997 1.00 94.19 156 LEU A C 1
ATOM 1165 O O . LEU A 1 156 ? -13.540 1.207 8.851 1.00 94.19 156 LEU A O 1
ATOM 1169 N N . PHE A 1 157 ? -13.947 0.194 6.901 1.00 91.50 157 PHE A N 1
ATOM 1170 C CA . PHE A 1 157 ? -15.239 0.855 6.712 1.00 91.50 157 PHE A CA 1
ATOM 1171 C C . PHE A 1 157 ? -16.340 0.163 7.528 1.00 91.50 157 PHE A C 1
ATOM 1173 O O . PHE A 1 157 ? -16.372 -1.064 7.654 1.00 91.50 157 PHE A O 1
ATOM 1180 N N . ALA A 1 158 ? -17.271 0.951 8.069 1.00 88.75 158 ALA A N 1
ATOM 1181 C CA . ALA A 1 158 ? -18.405 0.428 8.823 1.00 88.75 158 ALA A CA 1
ATOM 1182 C C . ALA A 1 158 ? -19.371 -0.386 7.933 1.00 88.75 158 ALA A C 1
ATOM 1184 O O . ALA A 1 158 ? -19.586 -0.039 6.767 1.00 88.75 158 ALA A O 1
ATOM 1185 N N . PRO A 1 159 ? -20.015 -1.441 8.471 1.00 89.12 159 PRO A N 1
ATOM 1186 C CA . PRO A 1 159 ? -19.773 -2.054 9.780 1.00 89.12 159 PRO A CA 1
ATOM 1187 C C . PRO A 1 159 ? -18.519 -2.945 9.762 1.00 89.12 159 PRO A C 1
ATOM 1189 O O . PRO A 1 159 ? -18.454 -3.906 8.985 1.00 89.12 159 PRO A O 1
ATOM 1192 N N . GLN A 1 160 ? -17.570 -2.703 10.669 1.00 88.81 160 GLN A N 1
ATOM 1193 C CA . GLN A 1 160 ? -16.294 -3.420 10.670 1.00 88.81 160 GLN A CA 1
ATOM 1194 C C . GLN A 1 160 ? -16.467 -4.886 11.112 1.00 88.81 160 GLN A C 1
ATOM 1196 O O . GLN A 1 160 ? -17.397 -5.270 11.840 1.00 88.81 160 GLN A O 1
ATOM 1201 N N . ASP A 1 161 ? -15.563 -5.748 10.645 1.00 87.94 161 ASP A N 1
ATOM 1202 C CA . ASP A 1 161 ? -15.373 -7.100 11.169 1.00 87.94 161 ASP A CA 1
ATOM 1203 C C . ASP A 1 161 ? -13.999 -7.193 11.830 1.00 87.94 161 ASP A C 1
ATOM 1205 O O . ASP A 1 161 ? -12.985 -7.302 11.147 1.00 87.94 161 ASP A O 1
ATOM 1209 N N . ALA A 1 162 ? -13.958 -7.162 13.165 1.00 84.06 162 ALA A N 1
ATOM 1210 C CA . ALA A 1 162 ? -12.705 -7.159 13.919 1.00 84.06 162 ALA A CA 1
ATOM 1211 C C . ALA A 1 162 ? -11.796 -8.352 13.568 1.00 84.06 162 ALA A C 1
ATOM 1213 O O . ALA A 1 162 ? -10.570 -8.220 13.577 1.00 84.06 162 ALA A O 1
ATOM 1214 N N . SER A 1 163 ? -12.377 -9.509 13.225 1.00 86.19 163 SER A N 1
ATOM 1215 C CA . SER A 1 163 ? -11.600 -10.684 12.823 1.00 86.19 163 SER A CA 1
ATOM 1216 C C . SER A 1 163 ? -10.955 -10.503 11.450 1.00 86.19 163 SER A C 1
ATOM 1218 O O . SER A 1 163 ? -9.798 -10.874 11.255 1.00 86.19 163 SER A O 1
ATOM 1220 N N . GLU A 1 164 ? -11.673 -9.880 10.518 1.00 90.62 164 GLU A N 1
ATOM 1221 C CA . GLU A 1 164 ? -11.166 -9.555 9.189 1.00 90.62 164 GLU A CA 1
ATOM 1222 C C . GLU A 1 164 ? -10.101 -8.466 9.241 1.00 90.62 164 GLU A C 1
ATOM 1224 O O . GLU A 1 164 ? -9.036 -8.631 8.656 1.00 90.62 164 GLU A O 1
ATOM 1229 N N . VAL A 1 165 ? -10.366 -7.400 9.991 1.00 91.75 165 VAL A N 1
ATOM 1230 C CA . VAL A 1 165 ? -9.462 -6.268 10.198 1.00 91.75 165 VAL A CA 1
ATOM 1231 C C . VAL A 1 165 ? -8.143 -6.763 10.809 1.00 91.75 165 VAL A C 1
ATOM 1233 O O . VAL A 1 165 ? -7.074 -6.540 10.239 1.00 91.75 165 VAL A O 1
ATOM 1236 N N . THR A 1 166 ? -8.211 -7.587 11.862 1.00 89.94 166 THR A N 1
ATOM 1237 C CA . THR A 1 166 ? -7.022 -8.211 12.473 1.00 89.94 166 THR A CA 1
ATOM 1238 C C . THR A 1 166 ? -6.279 -9.129 11.497 1.00 89.94 166 THR A C 1
ATOM 1240 O O . THR A 1 166 ? -5.048 -9.119 11.442 1.00 89.94 166 THR A O 1
ATOM 1243 N N . SER A 1 167 ? -7.007 -9.934 10.716 1.00 91.50 167 SER A N 1
ATOM 1244 C CA . SER A 1 167 ? -6.406 -10.824 9.717 1.00 91.50 167 SER A CA 1
ATOM 1245 C C . SER A 1 167 ? -5.705 -10.042 8.601 1.00 91.50 167 SER A C 1
ATOM 1247 O O . SER A 1 167 ? -4.622 -10.437 8.164 1.00 91.50 167 SER A O 1
ATOM 1249 N N . ALA A 1 168 ? -6.302 -8.944 8.134 1.00 94.12 168 ALA A N 1
ATOM 1250 C CA . ALA A 1 168 ? -5.730 -8.076 7.113 1.00 94.12 168 ALA A CA 1
ATOM 1251 C C . ALA A 1 168 ? -4.464 -7.375 7.626 1.00 94.12 168 ALA A C 1
ATOM 1253 O O . ALA A 1 168 ? -3.440 -7.403 6.948 1.00 94.12 168 ALA A O 1
ATOM 1254 N N . ALA A 1 169 ? -4.480 -6.852 8.856 1.00 94.06 169 ALA A N 1
ATOM 1255 C CA . ALA A 1 169 ? -3.300 -6.254 9.481 1.00 94.06 169 ALA A CA 1
ATOM 1256 C C . ALA A 1 169 ? -2.160 -7.267 9.689 1.00 94.06 169 ALA A C 1
ATOM 1258 O O . ALA A 1 169 ? -1.001 -6.968 9.401 1.00 94.06 169 ALA A O 1
ATOM 1259 N N . GLY A 1 170 ? -2.476 -8.498 10.107 1.00 93.38 170 GLY A N 1
ATOM 1260 C CA . GLY A 1 170 ? -1.483 -9.571 10.197 1.00 93.38 170 GLY A CA 1
ATOM 1261 C C . GLY A 1 170 ? -0.886 -9.933 8.833 1.00 93.38 170 GLY A C 1
ATOM 1262 O O . GLY A 1 170 ? 0.329 -10.081 8.709 1.00 93.38 170 GLY A O 1
ATOM 1263 N N . SER A 1 171 ? -1.725 -10.003 7.794 1.00 95.06 171 SER A N 1
ATOM 1264 C CA . SER A 1 171 ? -1.276 -10.248 6.416 1.00 95.06 171 SER A CA 1
ATOM 1265 C C . SER A 1 171 ? -0.376 -9.122 5.909 1.00 95.06 171 SER A C 1
ATOM 1267 O O . SER A 1 171 ? 0.588 -9.380 5.193 1.00 95.06 171 SER A O 1
ATOM 1269 N N . LEU A 1 172 ? -0.670 -7.878 6.295 1.00 95.62 172 LEU A N 1
ATOM 1270 C CA . LEU A 1 172 ? 0.125 -6.706 5.943 1.00 95.62 172 LEU A CA 1
ATOM 1271 C C . LEU A 1 172 ? 1.523 -6.784 6.563 1.00 95.62 172 LEU A C 1
ATOM 1273 O O . LEU A 1 172 ? 2.511 -6.559 5.868 1.00 95.62 172 LEU A O 1
ATOM 1277 N N . ASN A 1 173 ? 1.606 -7.162 7.842 1.00 93.88 173 ASN A N 1
ATOM 1278 C CA . ASN A 1 173 ? 2.877 -7.367 8.533 1.00 93.88 173 ASN A CA 1
ATOM 1279 C C . ASN A 1 173 ? 3.725 -8.445 7.839 1.00 93.88 173 ASN A C 1
ATOM 1281 O O . ASN A 1 173 ? 4.879 -8.192 7.507 1.00 93.88 173 ASN A O 1
ATOM 1285 N N . THR A 1 174 ? 3.136 -9.605 7.530 1.00 95.38 174 THR A N 1
ATOM 1286 C CA . THR A 1 174 ? 3.823 -10.659 6.763 1.00 95.38 174 THR A CA 1
ATOM 1287 C C . THR A 1 174 ? 4.224 -10.185 5.363 1.00 95.38 174 THR A C 1
ATOM 1289 O O . THR A 1 174 ? 5.300 -10.522 4.882 1.00 95.38 174 THR A O 1
ATOM 1292 N N . GLY A 1 175 ? 3.399 -9.371 4.701 1.00 95.62 175 GLY A N 1
ATOM 1293 C CA . GLY A 1 175 ? 3.734 -8.783 3.403 1.00 95.62 175 GLY A CA 1
ATOM 1294 C C . GLY A 1 175 ? 4.974 -7.887 3.461 1.00 95.62 175 GLY A C 1
ATOM 1295 O O . GLY A 1 175 ? 5.816 -7.958 2.569 1.00 95.62 175 GLY A O 1
ATOM 1296 N N . CYS A 1 176 ? 5.115 -7.080 4.515 1.00 95.06 176 CYS A N 1
ATOM 1297 C CA . CYS A 1 176 ? 6.317 -6.281 4.743 1.00 95.06 176 CYS A CA 1
ATOM 1298 C C . CYS A 1 176 ? 7.545 -7.155 5.020 1.00 95.06 176 CYS A C 1
ATOM 1300 O O . CYS A 1 176 ? 8.593 -6.903 4.436 1.00 95.06 176 CYS A O 1
ATOM 1302 N N . GLU A 1 177 ? 7.417 -8.181 5.868 1.00 93.00 177 GLU A N 1
ATOM 1303 C CA . GLU A 1 177 ? 8.500 -9.135 6.155 1.00 93.00 177 GLU A CA 1
ATOM 1304 C C . GLU A 1 177 ? 9.023 -9.778 4.866 1.00 93.00 177 GLU A C 1
ATOM 1306 O O . GLU A 1 177 ? 10.220 -9.728 4.609 1.00 93.00 177 GLU A O 1
ATOM 1311 N N . LEU A 1 178 ? 8.128 -10.253 3.991 1.00 94.75 178 LEU A N 1
ATOM 1312 C CA . LEU A 1 178 ? 8.510 -10.814 2.690 1.00 94.75 178 LEU A CA 1
ATOM 1313 C C . LEU A 1 178 ? 9.251 -9.802 1.806 1.00 94.75 178 LEU A C 1
ATOM 1315 O O . LEU A 1 178 ? 10.231 -10.155 1.159 1.00 94.75 178 LEU A O 1
ATOM 1319 N N . VAL A 1 179 ? 8.815 -8.538 1.783 1.00 95.19 179 VAL A N 1
ATOM 1320 C CA . VAL A 1 179 ? 9.515 -7.478 1.036 1.00 95.19 179 VAL A CA 1
ATOM 1321 C C . VAL A 1 179 ? 10.915 -7.225 1.608 1.00 95.19 179 VAL A C 1
ATOM 1323 O O . VAL A 1 179 ? 11.846 -6.996 0.841 1.00 95.19 179 VAL A O 1
ATOM 1326 N N . PHE A 1 180 ? 11.090 -7.267 2.930 1.00 91.81 180 PHE A N 1
ATOM 1327 C CA . PHE A 1 180 ? 12.400 -7.089 3.560 1.00 91.81 180 PHE A CA 1
ATOM 1328 C C . PHE A 1 180 ? 13.318 -8.305 3.391 1.00 91.81 180 PHE A C 1
ATOM 1330 O O . PHE A 1 180 ? 14.529 -8.139 3.213 1.00 91.81 180 PHE A O 1
ATOM 1337 N N . ASP A 1 181 ? 12.767 -9.515 3.409 1.00 90.94 181 ASP A N 1
ATOM 1338 C CA . ASP A 1 181 ? 13.513 -10.752 3.179 1.00 90.94 181 ASP A CA 1
ATOM 1339 C C . ASP A 1 181 ? 14.077 -10.783 1.756 1.00 90.94 181 ASP A C 1
ATO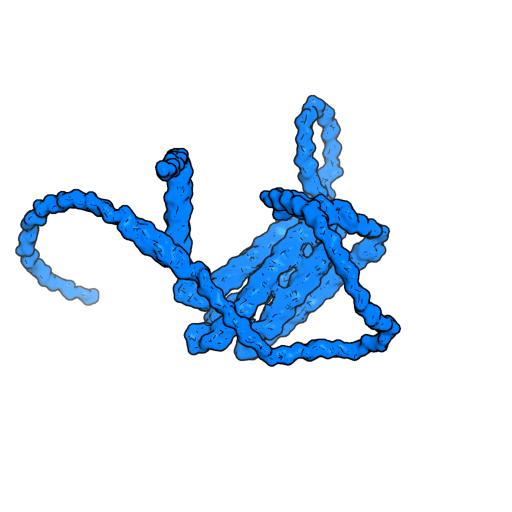M 1341 O O . ASP A 1 181 ? 15.280 -10.991 1.578 1.00 90.94 181 ASP A O 1
ATOM 1345 N N . GLU A 1 182 ? 13.242 -10.442 0.773 1.00 90.44 182 GLU A N 1
ATOM 1346 C CA . GLU A 1 182 ? 13.592 -10.356 -0.650 1.00 90.44 182 GLU A CA 1
ATOM 1347 C C . GLU A 1 182 ? 14.429 -9.120 -0.996 1.00 90.44 182 GLU A C 1
ATOM 1349 O O . GLU A 1 182 ? 14.916 -8.995 -2.118 1.00 90.44 182 GLU A O 1
ATOM 1354 N N . PHE A 1 183 ? 14.624 -8.192 -0.054 1.00 87.12 183 PHE A N 1
ATOM 1355 C CA . PHE A 1 183 ? 15.474 -7.033 -0.292 1.00 87.12 183 PHE A CA 1
ATOM 1356 C C . PHE A 1 183 ? 16.929 -7.518 -0.489 1.00 87.12 183 PHE A C 1
ATOM 1358 O O . PHE A 1 183 ? 17.505 -8.120 0.431 1.00 87.12 183 PHE A O 1
ATOM 1365 N N . PRO A 1 184 ? 17.538 -7.309 -1.670 1.00 77.44 184 PRO A N 1
ATOM 1366 C CA . PRO A 1 184 ? 18.809 -7.933 -2.022 1.00 77.44 184 PRO A CA 1
ATOM 1367 C C . PRO A 1 184 ? 19.934 -7.530 -1.071 1.00 77.44 184 PRO A C 1
ATOM 1369 O O . PRO A 1 184 ? 20.056 -6.366 -0.696 1.00 77.44 184 PRO A O 1
ATOM 1372 N N . GLY A 1 185 ? 20.793 -8.483 -0.696 1.00 74.50 185 GLY A N 1
ATOM 1373 C CA . GLY A 1 185 ? 21.862 -8.255 0.288 1.00 74.50 185 GLY A CA 1
ATOM 1374 C C . GLY A 1 185 ? 22.807 -7.105 -0.077 1.00 74.50 185 GLY A C 1
ATOM 1375 O O . GLY A 1 185 ? 23.126 -6.287 0.777 1.00 74.50 185 GLY A O 1
ATOM 1376 N N . HIS A 1 186 ? 23.161 -6.971 -1.357 1.00 67.25 186 HIS A N 1
ATOM 1377 C CA . HIS A 1 186 ? 23.984 -5.860 -1.848 1.00 67.25 186 HIS A CA 1
ATOM 1378 C C . HIS A 1 186 ? 23.287 -4.490 -1.722 1.00 67.25 186 HIS A C 1
ATOM 1380 O O . HIS A 1 186 ? 23.958 -3.471 -1.595 1.00 67.25 186 HIS A O 1
ATOM 1386 N N . LEU A 1 187 ? 21.948 -4.463 -1.702 1.00 69.12 187 LEU A N 1
ATOM 1387 C CA . LEU A 1 187 ? 21.143 -3.257 -1.480 1.00 69.12 187 LEU A CA 1
ATOM 1388 C C . LEU A 1 187 ? 20.935 -2.967 0.007 1.00 69.12 187 LEU A C 1
ATOM 1390 O O . LEU A 1 187 ? 20.781 -1.805 0.395 1.00 69.12 187 LEU A O 1
ATOM 1394 N N . LYS A 1 188 ? 20.940 -4.013 0.847 1.00 67.00 188 LYS A N 1
ATOM 1395 C CA . LYS A 1 188 ? 20.820 -3.889 2.305 1.00 67.00 188 LYS A CA 1
ATOM 1396 C C . LYS A 1 188 ? 21.960 -3.051 2.869 1.00 67.00 188 LYS A C 1
ATOM 1398 O O . LYS A 1 188 ? 21.687 -2.193 3.692 1.00 67.00 188 LYS A O 1
ATOM 1403 N N . ASP A 1 189 ? 23.191 -3.197 2.390 1.00 72.19 189 ASP A N 1
ATOM 1404 C CA . ASP A 1 189 ? 24.352 -2.529 2.998 1.00 72.19 189 ASP A CA 1
ATOM 1405 C C . ASP A 1 189 ? 24.282 -0.988 2.949 1.00 72.19 189 ASP A C 1
ATOM 1407 O O . ASP A 1 189 ? 24.660 -0.317 3.910 1.00 72.19 189 ASP A O 1
ATOM 1411 N N . GLY A 1 190 ? 23.737 -0.407 1.873 1.00 77.25 190 GLY A N 1
ATOM 1412 C CA . GLY A 1 190 ? 23.558 1.048 1.746 1.00 77.25 190 GLY A CA 1
ATOM 1413 C C . GLY A 1 190 ? 22.340 1.606 2.495 1.00 77.25 190 GLY A C 1
ATOM 1414 O O . GLY A 1 190 ? 22.247 2.812 2.733 1.00 77.25 190 GLY A O 1
ATOM 1415 N N . HIS A 1 191 ? 21.402 0.737 2.875 1.00 85.31 191 HIS A N 1
ATOM 1416 C CA . HIS A 1 191 ? 20.112 1.103 3.461 1.00 85.31 191 HIS A CA 1
ATOM 1417 C C . HIS A 1 191 ? 19.782 0.320 4.740 1.00 85.31 191 HIS A C 1
ATOM 1419 O O . HIS A 1 191 ? 18.619 0.288 5.149 1.00 85.31 191 HIS A O 1
ATOM 1425 N N . ALA A 1 192 ? 20.778 -0.295 5.380 1.00 85.56 192 ALA A N 1
ATOM 1426 C CA . ALA A 1 192 ? 20.581 -1.219 6.495 1.00 85.56 192 ALA A CA 1
ATOM 1427 C C . ALA A 1 192 ? 19.882 -0.515 7.656 1.00 85.56 192 ALA A C 1
ATOM 1429 O O . ALA A 1 192 ? 18.821 -0.951 8.086 1.00 85.56 192 ALA A O 1
ATOM 1430 N N . GLU A 1 193 ? 20.393 0.650 8.057 1.00 88.44 193 GLU A N 1
ATOM 1431 C CA . GLU A 1 193 ? 19.817 1.464 9.132 1.00 88.44 193 GLU A CA 1
ATOM 1432 C C . GLU A 1 193 ? 18.365 1.875 8.833 1.00 88.44 193 GLU A C 1
ATOM 1434 O O . GLU A 1 193 ? 17.490 1.784 9.694 1.00 88.44 193 GLU A O 1
ATOM 1439 N N . ALA A 1 194 ? 18.075 2.286 7.594 1.00 90.50 194 ALA A N 1
ATOM 1440 C CA . ALA A 1 194 ? 16.719 2.655 7.190 1.00 90.50 194 ALA A CA 1
ATOM 1441 C C . ALA A 1 194 ? 15.769 1.446 7.206 1.00 90.50 194 ALA A C 1
ATOM 1443 O O . ALA A 1 194 ? 14.614 1.571 7.610 1.00 90.50 194 ALA A O 1
ATOM 1444 N N . THR A 1 195 ? 16.259 0.279 6.789 1.00 90.12 195 THR A N 1
ATOM 1445 C CA . THR A 1 195 ? 15.500 -0.976 6.770 1.00 90.12 195 THR A CA 1
ATOM 1446 C C . THR A 1 195 ? 15.218 -1.455 8.192 1.00 90.12 195 THR A C 1
ATOM 1448 O O . THR A 1 195 ? 14.067 -1.713 8.531 1.00 90.12 195 THR A O 1
ATOM 1451 N N . GLU A 1 196 ? 16.233 -1.483 9.057 1.00 91.06 196 GLU A N 1
ATOM 1452 C CA . GLU A 1 196 ? 16.106 -1.830 10.476 1.00 91.06 196 GLU A CA 1
ATOM 1453 C C . GLU A 1 196 ? 15.155 -0.878 11.209 1.00 91.06 196 GLU A C 1
ATOM 1455 O O . GLU A 1 196 ? 14.282 -1.323 11.956 1.00 91.06 196 GLU A O 1
ATOM 1460 N N . SER A 1 197 ? 15.253 0.428 10.939 1.00 94.56 197 SER A N 1
ATOM 1461 C CA . SER A 1 197 ? 14.337 1.429 11.489 1.00 94.56 197 SER A CA 1
ATOM 1462 C C . SER A 1 197 ? 12.884 1.182 11.065 1.00 94.56 197 SER A C 1
ATOM 1464 O O . SER A 1 197 ? 11.975 1.302 11.889 1.00 94.56 197 SER A O 1
ATOM 1466 N N . LEU A 1 198 ? 12.639 0.807 9.804 1.00 94.19 198 LEU A N 1
ATOM 1467 C CA . LEU A 1 198 ? 11.291 0.481 9.330 1.00 94.19 198 LEU A CA 1
ATOM 1468 C C . LEU A 1 198 ? 10.760 -0.825 9.920 1.00 94.19 198 LEU A C 1
ATOM 1470 O O . LEU A 1 198 ? 9.584 -0.875 10.269 1.00 94.19 198 LEU A O 1
ATOM 1474 N N . ILE A 1 199 ? 11.604 -1.847 10.073 1.00 92.44 199 ILE A N 1
ATOM 1475 C CA . ILE A 1 199 ? 11.233 -3.108 10.728 1.00 92.44 199 ILE A CA 1
ATOM 1476 C C . ILE A 1 199 ? 10.827 -2.849 12.184 1.00 92.44 199 ILE A C 1
ATOM 1478 O O . ILE A 1 199 ? 9.785 -3.333 12.623 1.00 92.44 199 ILE A O 1
ATOM 1482 N N . ALA A 1 200 ? 11.595 -2.037 12.918 1.00 94.38 200 ALA A N 1
ATOM 1483 C CA . ALA A 1 200 ? 11.258 -1.657 14.289 1.00 94.38 200 ALA A CA 1
ATOM 1484 C C . ALA A 1 200 ? 9.924 -0.892 14.353 1.00 94.38 200 ALA A C 1
ATOM 1486 O O . ALA A 1 200 ? 9.026 -1.278 15.097 1.00 94.38 200 ALA A O 1
ATOM 1487 N N . ARG A 1 201 ? 9.744 0.128 13.501 1.00 96.00 201 ARG A N 1
ATOM 1488 C CA . ARG A 1 201 ? 8.486 0.893 13.424 1.00 96.00 201 ARG A CA 1
ATOM 1489 C C . ARG A 1 201 ? 7.285 0.026 13.047 1.00 96.00 201 ARG A C 1
ATOM 1491 O O . ARG A 1 201 ? 6.189 0.268 13.543 1.00 96.00 201 ARG A O 1
ATOM 1498 N N . LEU A 1 202 ? 7.472 -0.956 12.165 1.00 93.44 202 LEU A N 1
ATOM 1499 C CA . LEU A 1 202 ? 6.431 -1.913 11.798 1.00 93.44 202 LEU A CA 1
ATOM 1500 C C . LEU A 1 202 ? 6.028 -2.763 13.004 1.00 93.44 202 LEU A C 1
ATOM 1502 O O . LEU A 1 202 ? 4.837 -2.913 13.270 1.00 93.44 202 LEU A O 1
ATOM 1506 N N . ALA A 1 203 ? 7.012 -3.293 13.735 1.00 92.38 203 ALA A N 1
ATOM 1507 C CA . ALA A 1 203 ? 6.774 -4.099 14.924 1.00 92.38 203 ALA A CA 1
ATOM 1508 C C . ALA A 1 203 ? 6.027 -3.302 16.005 1.00 92.38 203 ALA A C 1
ATOM 1510 O O . ALA A 1 203 ? 5.046 -3.807 16.554 1.00 92.38 203 ALA A O 1
ATOM 1511 N N . ASP A 1 204 ? 6.435 -2.054 16.250 1.00 93.94 204 ASP A N 1
ATOM 1512 C CA . ASP A 1 204 ? 5.791 -1.158 17.214 1.00 93.94 204 ASP A CA 1
ATOM 1513 C C . ASP A 1 204 ? 4.345 -0.837 16.804 1.00 93.94 204 ASP A C 1
ATOM 1515 O O . ASP A 1 204 ? 3.420 -1.059 17.586 1.00 93.94 204 ASP A O 1
ATOM 1519 N N . ALA A 1 205 ? 4.124 -0.412 15.552 1.00 92.81 205 ALA A N 1
ATOM 1520 C CA . ALA A 1 205 ? 2.788 -0.096 15.041 1.00 92.81 205 ALA A CA 1
ATOM 1521 C C . ALA A 1 205 ? 1.856 -1.319 15.066 1.00 92.81 205 ALA A C 1
ATOM 1523 O O . ALA A 1 205 ? 0.680 -1.218 15.409 1.00 92.81 205 ALA A O 1
ATOM 1524 N N . HIS A 1 206 ? 2.376 -2.504 14.738 1.00 91.19 206 HIS A N 1
ATOM 1525 C CA . HIS A 1 206 ? 1.601 -3.740 14.780 1.00 91.19 206 HIS A CA 1
ATOM 1526 C C . HIS A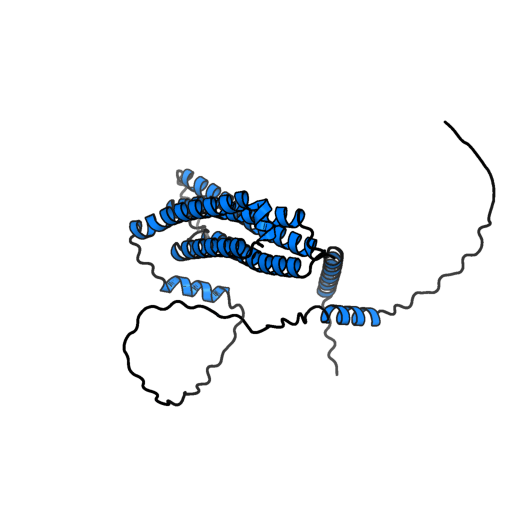 1 206 ? 1.301 -4.198 16.218 1.00 91.19 206 HIS A C 1
ATOM 1528 O O . HIS A 1 206 ? 0.235 -4.766 16.471 1.00 91.19 206 HIS A O 1
ATOM 1534 N N . ALA A 1 207 ? 2.202 -3.953 17.175 1.00 90.56 207 ALA A N 1
ATOM 1535 C CA . ALA A 1 207 ? 1.973 -4.239 18.591 1.00 90.56 207 ALA A CA 1
ATOM 1536 C C . ALA A 1 207 ? 0.917 -3.305 19.205 1.00 90.56 207 ALA A C 1
ATOM 1538 O O . ALA A 1 207 ? 0.028 -3.773 19.925 1.00 90.56 207 ALA A O 1
ATOM 1539 N N . GLU A 1 208 ? 0.975 -2.012 18.883 1.00 89.62 208 GLU A N 1
ATOM 1540 C CA . GLU A 1 208 ? -0.039 -1.023 19.263 1.00 89.62 208 GLU A CA 1
ATOM 1541 C C . GLU A 1 208 ? -1.409 -1.417 18.702 1.00 89.62 208 GLU A C 1
ATOM 1543 O O . GLU A 1 208 ? -2.369 -1.602 19.453 1.00 89.62 208 GLU A O 1
ATOM 1548 N N . TYR A 1 209 ? -1.466 -1.701 17.401 1.00 88.44 209 TYR A N 1
ATOM 1549 C CA . TYR A 1 209 ? -2.677 -2.159 16.733 1.00 88.44 209 TYR A CA 1
ATOM 1550 C C . TYR A 1 209 ? -3.266 -3.435 17.362 1.00 88.44 209 TYR A C 1
ATOM 1552 O O . TYR A 1 209 ? -4.470 -3.524 17.601 1.00 88.44 209 TYR A O 1
ATOM 1560 N N . LYS A 1 210 ? -2.433 -4.433 17.691 1.00 87.88 210 LYS A N 1
ATOM 1561 C CA . LYS A 1 210 ? -2.886 -5.661 18.372 1.00 87.88 210 LYS A CA 1
ATOM 1562 C C . LYS A 1 210 ? -3.439 -5.398 19.764 1.00 87.88 210 LYS A C 1
ATOM 1564 O O . LYS A 1 210 ? -4.372 -6.084 20.179 1.00 87.88 210 LYS A O 1
ATOM 1569 N N . THR A 1 211 ? -2.855 -4.448 20.487 1.00 88.81 211 THR A N 1
ATOM 1570 C CA . THR A 1 211 ? -3.346 -4.048 21.809 1.00 88.81 211 THR A CA 1
ATOM 1571 C C . THR A 1 211 ? -4.751 -3.471 21.678 1.00 88.81 211 THR A C 1
ATOM 1573 O O . THR A 1 211 ? -5.649 -3.875 22.418 1.00 88.81 211 THR A O 1
ATOM 1576 N N . GLN A 1 212 ? -4.960 -2.638 20.657 1.00 84.88 212 GLN A N 1
ATOM 1577 C CA . GLN A 1 212 ? -6.247 -2.023 20.373 1.00 84.88 212 GLN A CA 1
ATOM 1578 C C . GLN A 1 212 ? -7.304 -3.033 19.908 1.00 84.88 212 GLN A C 1
ATOM 1580 O O . GLN A 1 212 ? -8.392 -3.111 20.475 1.00 84.88 212 GLN A O 1
ATOM 1585 N N . ALA A 1 213 ? -6.967 -3.892 18.945 1.00 83.44 213 ALA A N 1
ATOM 1586 C CA . ALA A 1 213 ? -7.864 -4.941 18.457 1.00 83.44 213 ALA A CA 1
ATOM 1587 C C . ALA A 1 213 ? -8.187 -6.000 19.535 1.00 83.44 213 ALA A C 1
ATOM 1589 O O . ALA A 1 213 ? -9.293 -6.542 19.591 1.00 83.44 213 ALA A O 1
ATOM 1590 N N . GLY A 1 214 ? -7.221 -6.306 20.408 1.00 73.31 214 GLY A N 1
ATOM 1591 C CA . GLY A 1 214 ? -7.362 -7.289 21.480 1.00 73.31 214 GLY A CA 1
ATOM 1592 C C . GLY A 1 214 ? -8.230 -6.813 22.645 1.00 73.31 214 GLY A C 1
ATOM 1593 O O . GLY A 1 214 ? -8.935 -7.632 23.238 1.00 73.31 214 GLY A O 1
ATOM 1594 N N . ALA A 1 215 ? -8.230 -5.513 22.955 1.00 65.06 215 ALA A N 1
ATOM 1595 C CA . ALA A 1 215 ? -9.039 -4.949 24.035 1.00 65.06 215 ALA A CA 1
ATOM 1596 C C . ALA A 1 215 ? -10.548 -5.226 23.848 1.00 65.06 215 ALA A C 1
ATOM 1598 O O . ALA A 1 215 ? -11.243 -5.529 24.821 1.00 65.06 215 ALA A O 1
ATOM 1599 N N . ASP A 1 216 ? -11.051 -5.239 22.609 1.00 60.88 216 ASP A N 1
ATOM 1600 C CA . ASP A 1 216 ? -12.477 -5.453 22.311 1.00 60.88 216 ASP A CA 1
ATOM 1601 C C . ASP A 1 216 ? -12.902 -6.923 22.210 1.00 60.88 216 ASP A C 1
ATOM 1603 O O . ASP A 1 216 ? -14.024 -7.270 22.593 1.00 60.88 216 ASP A O 1
ATOM 1607 N N . LEU A 1 217 ? -12.006 -7.827 21.792 1.00 58.25 217 LEU A N 1
ATOM 1608 C CA . LEU A 1 217 ? -12.266 -9.276 21.852 1.00 58.25 217 LEU A CA 1
ATOM 1609 C C . LEU A 1 217 ? -12.637 -9.720 23.277 1.00 58.25 217 LEU A C 1
ATOM 1611 O O . LEU A 1 217 ? -13.449 -10.632 23.451 1.00 58.25 217 LEU A O 1
ATOM 1615 N N . PHE A 1 218 ? -12.082 -9.045 24.288 1.00 46.88 218 PHE A N 1
ATOM 1616 C CA . PHE A 1 218 ? -12.403 -9.268 25.696 1.00 46.88 218 PHE A CA 1
ATOM 1617 C C . PHE A 1 218 ? -13.525 -8.362 26.225 1.00 46.88 218 PHE A C 1
ATOM 1619 O O . PHE A 1 218 ? -14.339 -8.839 27.017 1.00 46.88 218 PHE A O 1
ATOM 1626 N N . ALA A 1 219 ? -13.612 -7.096 25.800 1.00 51.72 219 ALA A N 1
ATOM 1627 C CA . ALA A 1 219 ? -14.622 -6.160 26.305 1.00 51.72 219 ALA A CA 1
ATOM 1628 C C . ALA A 1 219 ? -16.028 -6.390 25.726 1.00 51.72 219 ALA A C 1
ATOM 1630 O O . ALA A 1 219 ? -17.022 -6.194 26.428 1.00 51.72 219 ALA A O 1
ATOM 1631 N N . SER A 1 220 ? -16.146 -6.830 24.470 1.00 53.97 220 SER A N 1
ATOM 1632 C CA . SER A 1 220 ? -17.444 -6.870 23.795 1.00 53.97 220 SER A CA 1
ATOM 1633 C C . SER A 1 220 ? -18.342 -8.027 24.231 1.00 53.97 220 SER A C 1
ATOM 1635 O O . SER A 1 220 ? -19.556 -7.918 24.081 1.00 53.97 220 SER A O 1
ATOM 1637 N N . GLY A 1 221 ? -17.813 -9.155 24.727 1.00 45.00 221 GLY A N 1
ATOM 1638 C CA . GLY A 1 221 ? -18.619 -10.341 25.083 1.00 45.00 221 GLY A CA 1
ATOM 1639 C C . GLY A 1 221 ? -19.538 -10.859 23.955 1.00 45.00 221 GLY A C 1
ATOM 1640 O O . GLY A 1 221 ? -20.372 -11.744 24.170 1.00 45.00 221 GLY A O 1
ATOM 1641 N N . ARG A 1 222 ? -19.412 -10.310 22.739 1.00 50.56 222 ARG A N 1
ATOM 1642 C CA . ARG A 1 222 ? -20.299 -10.547 21.606 1.00 50.56 222 ARG A CA 1
ATOM 1643 C C . ARG A 1 222 ? -19.823 -11.813 20.912 1.00 50.56 222 ARG A C 1
ATOM 1645 O O . ARG A 1 222 ? -18.821 -11.830 20.205 1.00 50.56 222 ARG A O 1
ATOM 1652 N N . ARG A 1 223 ? -20.557 -12.908 21.120 1.00 42.12 223 ARG A N 1
ATOM 1653 C CA . ARG A 1 223 ? -20.394 -14.152 20.355 1.00 42.12 223 ARG A CA 1
ATOM 1654 C C . ARG A 1 223 ? -20.630 -13.845 18.872 1.00 42.12 223 ARG A C 1
ATOM 1656 O O . ARG A 1 223 ? -21.764 -13.603 18.461 1.00 42.12 223 ARG A O 1
ATOM 1663 N N . TRP A 1 224 ? -19.565 -13.850 18.078 1.00 45.44 224 TRP A N 1
ATOM 1664 C CA . TRP A 1 224 ? -19.629 -13.586 16.643 1.00 45.44 224 TRP A CA 1
ATOM 1665 C C . TRP A 1 224 ? -20.434 -14.673 15.921 1.00 45.44 224 TRP A C 1
ATOM 1667 O O . TRP A 1 224 ? -20.040 -15.838 15.856 1.00 45.44 224 TRP A O 1
ATOM 1677 N N . ASN A 1 225 ? -21.578 -14.290 15.350 1.00 42.50 225 ASN A N 1
ATOM 1678 C CA . ASN A 1 225 ? -22.389 -15.151 14.490 1.00 42.50 225 ASN A CA 1
ATOM 1679 C C . ASN A 1 225 ? -21.817 -15.131 13.059 1.00 42.50 225 ASN A C 1
ATOM 1681 O O . ASN A 1 225 ? -22.363 -14.511 12.145 1.00 42.50 225 ASN A O 1
ATOM 1685 N N . ILE A 1 226 ? -20.701 -15.841 12.872 1.00 43.69 226 ILE A N 1
ATOM 1686 C CA . ILE A 1 226 ? -19.966 -16.007 11.601 1.00 43.69 226 ILE A CA 1
ATOM 1687 C C . ILE A 1 226 ? -20.896 -16.455 10.444 1.00 43.69 226 ILE A C 1
ATOM 1689 O O . ILE A 1 226 ? -20.671 -16.134 9.276 1.00 43.69 226 ILE A O 1
ATOM 1693 N N . GLY A 1 227 ? -22.007 -17.135 10.756 1.00 35.94 227 GLY A N 1
ATOM 1694 C CA . GLY A 1 227 ? -22.937 -17.702 9.773 1.00 35.94 227 GLY A CA 1
ATOM 1695 C C . GLY A 1 227 ? -23.762 -16.707 8.941 1.00 35.94 227 GLY A C 1
ATOM 1696 O O . GLY A 1 227 ? -24.264 -17.094 7.882 1.00 35.94 227 GLY A O 1
ATOM 1697 N N . HIS A 1 228 ? -23.914 -15.445 9.365 1.00 39.81 228 HIS A N 1
ATOM 1698 C CA . HIS A 1 228 ? -24.768 -14.478 8.653 1.00 39.81 228 HIS A CA 1
ATOM 1699 C C . HIS A 1 228 ? -24.021 -13.596 7.634 1.00 39.81 228 HIS A C 1
ATOM 1701 O O . HIS A 1 228 ? -24.625 -13.219 6.626 1.00 39.81 228 HIS A O 1
ATOM 1707 N N . ARG A 1 229 ? -22.721 -13.311 7.821 1.00 47.59 229 ARG A N 1
ATOM 1708 C CA . ARG A 1 229 ? -21.960 -12.403 6.931 1.00 47.59 229 ARG A CA 1
ATOM 1709 C C . ARG A 1 229 ? -21.335 -13.097 5.712 1.00 47.59 229 ARG A C 1
ATOM 1711 O O . ARG A 1 229 ? -21.362 -12.527 4.620 1.00 47.59 229 ARG A O 1
ATOM 1718 N N . LEU A 1 230 ? -20.942 -14.373 5.816 1.00 38.94 230 LEU A N 1
ATOM 1719 C CA . LEU A 1 230 ? -20.514 -15.188 4.658 1.00 38.94 230 LEU A CA 1
ATOM 1720 C C . LEU A 1 230 ? -21.598 -15.287 3.557 1.00 38.94 230 LEU A C 1
ATOM 1722 O O . LEU A 1 230 ? -21.276 -15.370 2.372 1.00 38.94 230 LEU A O 1
ATOM 1726 N N . ARG A 1 231 ? -22.891 -15.173 3.913 1.00 42.81 231 ARG A N 1
ATOM 1727 C CA . ARG A 1 231 ? -24.015 -15.152 2.949 1.00 42.81 231 ARG A CA 1
ATOM 1728 C C . ARG A 1 231 ? -24.186 -13.832 2.183 1.00 42.81 231 ARG A C 1
ATOM 1730 O O . ARG A 1 231 ? -24.980 -13.802 1.237 1.00 42.81 231 ARG A O 1
ATOM 1737 N N . ARG A 1 232 ? -23.516 -12.740 2.579 1.00 42.12 232 ARG A N 1
ATOM 1738 C CA . ARG A 1 232 ? -23.519 -11.475 1.815 1.00 42.12 232 ARG A CA 1
ATOM 1739 C C . ARG A 1 232 ? -22.378 -11.431 0.794 1.00 42.12 232 ARG A C 1
ATOM 1741 O O . ARG A 1 232 ? -22.621 -11.034 -0.340 1.00 42.12 232 ARG A O 1
ATOM 1748 N N . ARG A 1 233 ? -21.191 -11.962 1.120 1.00 42.34 233 ARG A N 1
ATOM 1749 C CA . ARG A 1 233 ? -20.035 -11.992 0.194 1.00 42.34 233 ARG A CA 1
ATOM 1750 C C . ARG A 1 233 ? -20.216 -12.902 -1.019 1.00 42.34 233 ARG A C 1
ATOM 1752 O O . ARG A 1 233 ? -19.810 -12.530 -2.114 1.00 42.34 233 ARG A O 1
ATOM 1759 N N . LEU A 1 234 ? -20.896 -14.040 -0.865 1.00 35.56 234 LEU A N 1
ATOM 1760 C CA . LEU A 1 234 ? -21.174 -14.941 -1.995 1.00 35.56 234 LEU A CA 1
ATOM 1761 C C . LEU A 1 234 ? -22.160 -14.361 -3.026 1.00 35.56 234 LEU A C 1
ATOM 1763 O O . LEU A 1 234 ? -22.300 -14.921 -4.104 1.00 35.56 234 LEU A O 1
ATOM 1767 N N . ARG A 1 235 ? -22.834 -13.238 -2.735 1.00 42.34 235 ARG A N 1
ATOM 1768 C CA . ARG A 1 235 ? -23.758 -12.596 -3.685 1.00 42.34 235 ARG A CA 1
ATOM 1769 C C . ARG A 1 235 ? -23.142 -11.481 -4.525 1.00 42.34 235 ARG A C 1
ATOM 1771 O O . ARG A 1 235 ? -23.724 -11.147 -5.548 1.00 42.34 235 ARG A O 1
ATOM 1778 N N . HIS A 1 236 ? -21.986 -10.941 -4.140 1.00 37.50 236 HIS A N 1
ATOM 1779 C CA . HIS A 1 236 ? -21.371 -9.819 -4.860 1.00 37.50 236 HIS A CA 1
ATOM 1780 C C . HIS A 1 236 ? -20.230 -10.221 -5.804 1.00 37.50 236 HIS A C 1
ATOM 1782 O O . HIS A 1 236 ? -19.874 -9.435 -6.679 1.00 37.50 236 HIS A O 1
ATOM 1788 N N . ARG A 1 237 ? -19.668 -11.431 -5.660 1.00 40.12 237 ARG A N 1
ATOM 1789 C CA . ARG A 1 237 ? -18.523 -11.878 -6.473 1.00 40.12 237 ARG A CA 1
ATOM 1790 C C . ARG A 1 237 ? -18.907 -12.714 -7.702 1.00 40.12 237 ARG A C 1
ATOM 1792 O O . ARG A 1 237 ? -18.171 -12.683 -8.682 1.00 40.12 237 ARG A O 1
ATOM 1799 N N . ASP A 1 238 ? -20.084 -13.345 -7.709 1.00 35.31 238 ASP A N 1
ATOM 1800 C CA . ASP A 1 238 ? -20.547 -14.184 -8.824 1.00 35.31 238 ASP A CA 1
ATOM 1801 C C . ASP A 1 238 ? -21.697 -13.532 -9.605 1.00 35.31 238 ASP A C 1
ATOM 1803 O O . ASP A 1 238 ? -22.842 -13.981 -9.608 1.00 35.31 238 ASP A O 1
ATOM 1807 N N . GLY A 1 239 ? -21.356 -12.491 -10.365 1.00 36.12 239 GLY A N 1
ATOM 1808 C CA . GLY A 1 239 ? -22.123 -12.041 -11.534 1.00 36.12 239 GLY A CA 1
ATOM 1809 C C . GLY A 1 239 ? -21.980 -12.976 -12.746 1.00 36.12 239 GLY A C 1
ATOM 1810 O O . GLY A 1 239 ? -22.072 -12.528 -13.886 1.00 36.12 239 GLY A O 1
ATOM 1811 N N . GLN A 1 240 ? -21.715 -14.265 -12.519 1.00 33.22 240 GLN A N 1
ATOM 1812 C CA . GLN A 1 240 ? -21.773 -15.325 -13.520 1.00 33.22 240 GLN A CA 1
ATOM 1813 C C . GLN A 1 240 ? -22.527 -16.510 -12.927 1.00 33.22 240 GLN A C 1
ATOM 1815 O O . GLN A 1 240 ? -22.018 -17.271 -12.109 1.00 33.22 240 GLN A O 1
ATOM 1820 N N . THR A 1 241 ? -23.768 -16.680 -13.368 1.00 32.12 241 THR A N 1
ATOM 1821 C CA . THR A 1 241 ? -24.560 -17.883 -13.133 1.00 32.12 241 THR A CA 1
ATOM 1822 C C . THR A 1 241 ? -23.942 -19.033 -13.935 1.00 32.12 241 THR A C 1
ATOM 1824 O O . THR A 1 241 ? -24.364 -19.340 -15.046 1.00 32.12 241 THR A O 1
ATOM 1827 N N . LEU A 1 242 ? -22.918 -19.689 -13.386 1.00 29.94 242 LEU A N 1
ATOM 1828 C CA . LEU A 1 242 ? -22.572 -21.044 -13.802 1.00 29.94 242 LEU A CA 1
ATOM 1829 C C . LEU A 1 242 ? -23.589 -21.983 -13.163 1.00 29.94 242 LEU A C 1
ATOM 1831 O O . LEU A 1 242 ? -23.470 -22.405 -12.015 1.00 29.94 242 LEU A O 1
ATOM 1835 N N . GLN A 1 243 ? -24.630 -22.286 -13.932 1.00 32.97 243 GLN A N 1
ATOM 1836 C CA . GLN A 1 243 ? -25.567 -23.360 -13.647 1.00 32.97 243 GLN A CA 1
ATOM 1837 C C . GLN A 1 243 ? -24.812 -24.696 -13.750 1.00 32.97 243 GLN A C 1
ATOM 1839 O O . GLN A 1 243 ? -24.853 -25.386 -14.767 1.00 32.97 243 GLN A O 1
ATOM 1844 N N . MET A 1 244 ? -24.074 -25.061 -12.699 1.00 27.05 244 MET A N 1
ATOM 1845 C CA . MET A 1 244 ? -23.516 -26.400 -12.567 1.00 27.05 244 MET A CA 1
ATOM 1846 C C . MET A 1 244 ? -24.643 -27.369 -12.220 1.00 27.05 244 MET A C 1
ATOM 1848 O O . MET A 1 244 ? -25.060 -27.539 -11.077 1.00 27.05 244 MET A O 1
ATOM 1852 N N . ARG A 1 245 ? -25.145 -27.993 -13.282 1.00 28.56 245 ARG A N 1
ATOM 1853 C CA . ARG A 1 245 ? -25.957 -29.203 -13.283 1.00 28.56 245 ARG A CA 1
ATOM 1854 C C . ARG A 1 245 ? -25.184 -30.310 -12.554 1.00 28.56 245 ARG A C 1
ATOM 1856 O O . ARG A 1 245 ? -24.266 -30.904 -13.108 1.00 28.56 245 ARG A O 1
ATOM 1863 N N . LEU A 1 246 ? -25.542 -30.557 -11.295 1.00 30.77 246 LEU 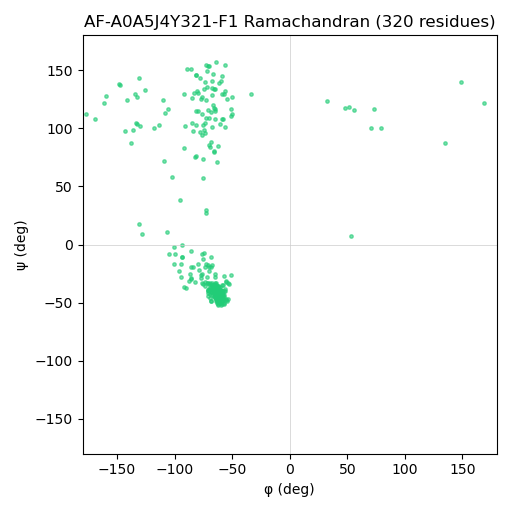A N 1
ATOM 1864 C CA . LEU A 1 246 ? -25.110 -31.727 -10.530 1.00 30.77 246 LEU A CA 1
ATOM 1865 C C . LEU A 1 246 ? -25.796 -32.974 -11.108 1.00 30.77 246 LEU A C 1
ATOM 1867 O O . LEU A 1 246 ? -26.858 -33.386 -10.647 1.00 30.77 246 LEU A O 1
ATOM 1871 N N . GLU A 1 247 ? -25.200 -33.569 -12.140 1.00 30.83 247 GLU A N 1
ATOM 1872 C CA . GLU A 1 247 ? -25.463 -34.966 -12.484 1.00 30.83 247 GLU A CA 1
ATOM 1873 C C . GLU A 1 247 ? -24.648 -35.849 -11.535 1.00 30.83 247 GLU A C 1
ATOM 1875 O O . GLU A 1 247 ? -23.420 -35.796 -11.473 1.00 30.83 247 GLU A O 1
ATOM 1880 N N . GLY A 1 248 ? -25.373 -36.602 -10.707 1.00 35.41 248 GLY A N 1
ATOM 1881 C CA . GLY A 1 248 ? -24.809 -37.450 -9.674 1.00 35.41 248 GLY A CA 1
ATOM 1882 C C . GLY A 1 248 ? -24.043 -38.630 -10.257 1.00 35.41 248 GLY A C 1
ATOM 1883 O O . GLY A 1 248 ? -24.636 -39.569 -10.785 1.00 35.41 248 GLY A O 1
ATOM 1884 N N . HIS A 1 249 ? -22.732 -38.641 -10.038 1.00 30.80 249 HIS A N 1
ATOM 1885 C CA . HIS A 1 249 ? -21.943 -39.863 -10.053 1.00 30.80 249 HIS A CA 1
ATOM 1886 C C . HIS A 1 249 ? -21.514 -40.221 -8.630 1.00 30.80 249 HIS A C 1
ATOM 1888 O O . HIS A 1 249 ? -20.755 -39.509 -7.978 1.00 30.80 249 HIS A O 1
ATOM 1894 N N . ARG A 1 250 ? -22.056 -41.346 -8.145 1.00 36.22 250 ARG A N 1
ATOM 1895 C CA . ARG A 1 250 ? -21.627 -42.025 -6.917 1.00 36.22 250 ARG A CA 1
ATOM 1896 C C . ARG A 1 250 ? -20.146 -42.407 -7.038 1.00 36.22 250 ARG A C 1
ATOM 1898 O O . ARG A 1 250 ? -19.812 -43.097 -8.001 1.00 36.22 250 ARG A O 1
ATOM 1905 N N . PRO A 1 251 ? -19.284 -42.085 -6.063 1.00 33.03 251 PRO A N 1
ATOM 1906 C CA . PRO A 1 251 ? -17.984 -42.725 -5.975 1.00 33.03 251 PRO A CA 1
ATOM 1907 C C . PRO A 1 251 ? -18.130 -44.111 -5.336 1.00 33.03 251 PRO A C 1
ATOM 1909 O O . PRO A 1 251 ? -18.771 -44.283 -4.297 1.00 33.03 251 PRO A O 1
ATOM 1912 N N . GLN A 1 252 ? -17.544 -45.108 -6.000 1.00 32.50 252 GLN A N 1
ATOM 1913 C CA . GLN A 1 252 ? -17.296 -46.431 -5.440 1.00 32.50 252 GLN A CA 1
ATOM 1914 C C . GLN A 1 252 ? -16.302 -46.316 -4.281 1.00 32.50 252 GLN A C 1
ATOM 1916 O O . GLN A 1 252 ? -15.272 -45.653 -4.391 1.00 32.50 252 GLN A O 1
ATOM 1921 N N . ALA A 1 253 ? -16.626 -46.983 -3.177 1.00 30.05 253 ALA A N 1
ATOM 1922 C CA . ALA A 1 253 ? -15.746 -47.152 -2.036 1.00 30.05 253 ALA A CA 1
ATOM 1923 C C . ALA A 1 253 ? -14.653 -48.186 -2.350 1.00 30.05 253 ALA A C 1
ATO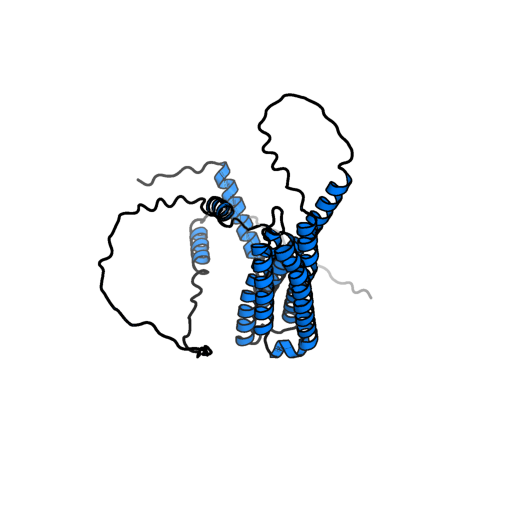M 1925 O O . ALA A 1 253 ? -14.951 -49.283 -2.817 1.00 30.05 253 ALA A O 1
ATOM 1926 N N . MET A 1 254 ? -13.406 -47.854 -2.023 1.00 32.84 254 MET A N 1
ATOM 1927 C CA . MET A 1 254 ? -12.315 -48.810 -1.823 1.00 32.84 254 MET A CA 1
ATOM 1928 C C . MET A 1 254 ? -11.721 -48.555 -0.430 1.00 32.84 254 MET A C 1
ATOM 1930 O O . MET A 1 254 ? -11.504 -47.391 -0.081 1.00 32.84 254 MET A O 1
ATOM 1934 N N . PRO A 1 255 ? -11.489 -49.598 0.384 1.00 35.06 255 PRO A N 1
ATOM 1935 C CA . PRO A 1 255 ? -11.039 -49.451 1.757 1.00 35.06 255 PRO A CA 1
ATOM 1936 C C . PRO A 1 255 ? -9.512 -49.478 1.820 1.00 35.06 255 PRO A C 1
ATOM 1938 O O . PRO A 1 255 ? -8.884 -50.419 1.345 1.00 35.06 255 PRO A O 1
ATOM 1941 N N . LEU A 1 256 ? -8.912 -48.496 2.483 1.00 34.25 256 LEU A N 1
ATOM 1942 C CA . LEU A 1 256 ? -7.585 -48.651 3.070 1.00 34.25 256 LEU A CA 1
ATOM 1943 C C . LEU A 1 256 ? -7.657 -48.113 4.494 1.00 34.25 256 LEU A C 1
ATOM 1945 O O . LEU A 1 256 ? -7.738 -46.909 4.724 1.00 34.25 256 LEU A O 1
ATOM 1949 N N . GLY A 1 257 ? -7.707 -49.044 5.444 1.00 33.16 257 GLY A N 1
ATOM 1950 C CA . GLY A 1 257 ? -7.424 -48.745 6.835 1.00 33.16 257 GLY A CA 1
ATOM 1951 C C . GLY A 1 257 ? -5.927 -48.541 7.009 1.00 33.16 257 GLY A C 1
ATOM 1952 O O . GLY A 1 257 ? -5.151 -49.286 6.422 1.00 33.16 257 GLY A O 1
ATOM 1953 N N . ILE A 1 258 ? -5.550 -47.562 7.823 1.00 33.50 258 ILE A N 1
ATOM 1954 C CA . ILE A 1 258 ? -4.328 -47.561 8.627 1.00 33.50 258 ILE A CA 1
ATOM 1955 C C . ILE A 1 258 ? -4.637 -46.772 9.903 1.00 33.50 258 ILE A C 1
ATOM 1957 O O . ILE A 1 258 ? -5.334 -45.757 9.892 1.00 33.50 258 ILE A O 1
ATOM 1961 N N . ASP A 1 259 ? -4.136 -47.341 10.991 1.00 31.36 259 ASP A N 1
ATOM 1962 C CA . ASP A 1 259 ? -4.302 -46.979 12.385 1.00 31.36 259 ASP A CA 1
ATOM 1963 C C . ASP A 1 259 ? -3.919 -45.548 12.768 1.00 31.36 259 ASP A C 1
ATOM 1965 O O . ASP A 1 259 ? -3.033 -44.898 12.214 1.00 31.36 259 ASP A O 1
ATOM 1969 N N . THR A 1 260 ? -4.564 -45.121 13.848 1.00 35.34 260 THR A N 1
ATOM 1970 C CA . THR A 1 260 ? -4.243 -43.928 14.626 1.00 35.34 260 THR A CA 1
ATOM 1971 C C . THR A 1 260 ? -3.130 -44.238 15.631 1.00 35.34 260 THR A C 1
ATOM 1973 O O . THR A 1 260 ? -3.260 -45.197 16.390 1.00 35.34 260 THR A O 1
ATOM 1976 N N . LYS A 1 261 ? -2.073 -43.404 15.683 1.00 31.22 261 LYS A N 1
ATOM 1977 C CA . LYS A 1 261 ? -1.446 -42.841 16.910 1.00 31.22 261 LYS A CA 1
ATOM 1978 C C . LYS A 1 261 ? -0.095 -42.140 16.640 1.00 31.22 261 LYS A C 1
ATOM 1980 O O . LYS A 1 261 ? 0.860 -42.762 16.207 1.00 31.22 261 LYS A O 1
ATOM 1985 N N . ALA A 1 262 ? -0.066 -40.854 17.009 1.00 33.25 262 ALA A N 1
ATOM 1986 C CA . ALA A 1 262 ? 1.008 -40.059 17.633 1.00 33.25 262 ALA A CA 1
ATOM 1987 C C . ALA A 1 262 ? 2.464 -40.075 17.097 1.00 33.25 262 ALA A C 1
ATOM 1989 O O . ALA A 1 262 ? 3.172 -41.054 17.277 1.00 33.25 262 ALA A O 1
ATOM 1990 N N . CYS A 1 263 ? 2.937 -38.897 16.647 1.00 28.56 263 CYS A N 1
ATOM 1991 C CA . CYS A 1 263 ? 4.272 -38.284 16.872 1.00 28.56 263 CYS A CA 1
ATOM 1992 C C . CYS A 1 263 ? 4.198 -36.818 16.368 1.00 28.56 263 CYS A C 1
ATOM 1994 O O . CYS A 1 263 ? 3.823 -36.596 15.225 1.00 28.56 263 CYS A O 1
ATOM 1996 N N . LYS A 1 264 ? 4.187 -35.781 17.221 1.00 28.83 264 LYS A N 1
ATOM 1997 C CA . LYS A 1 264 ? 5.323 -35.001 17.774 1.00 28.83 264 LYS A CA 1
ATOM 1998 C C . LYS A 1 264 ? 6.325 -34.454 16.735 1.00 28.83 264 LYS A C 1
ATOM 2000 O O . LYS A 1 264 ? 6.999 -35.236 16.087 1.00 28.83 264 LYS A O 1
ATOM 2005 N N . LEU A 1 265 ? 6.411 -33.113 16.715 1.00 31.12 265 LEU A N 1
ATOM 2006 C CA . LEU A 1 265 ? 7.487 -32.198 16.281 1.00 31.12 265 LEU A CA 1
ATOM 2007 C C . LEU A 1 265 ? 8.399 -32.616 15.113 1.00 31.12 265 LEU A C 1
ATOM 2009 O O . LEU A 1 265 ? 9.181 -33.553 15.228 1.00 31.12 265 LEU A O 1
ATOM 2013 N N . GLY A 1 266 ? 8.447 -31.774 14.078 1.00 26.39 266 GLY A N 1
ATOM 2014 C CA . GLY A 1 266 ? 9.527 -31.798 13.095 1.00 26.39 266 GLY A CA 1
ATOM 2015 C C . GLY A 1 266 ? 9.403 -30.695 12.049 1.00 26.39 266 GLY A C 1
ATOM 2016 O O . GLY A 1 266 ? 8.484 -30.700 11.241 1.00 26.39 266 GLY A O 1
ATOM 2017 N N . SER A 1 267 ? 10.344 -29.759 12.106 1.00 28.95 267 SER A N 1
ATOM 2018 C CA . SER A 1 267 ? 10.736 -28.776 11.093 1.00 28.95 267 SER A CA 1
ATOM 2019 C C . SER A 1 267 ? 10.613 -29.259 9.640 1.00 28.95 267 SER A C 1
ATOM 2021 O O . SER A 1 267 ? 11.202 -30.281 9.284 1.00 28.95 267 SER A O 1
ATOM 2023 N N . PHE A 1 268 ? 9.961 -28.470 8.782 1.00 26.27 268 PHE A N 1
ATOM 2024 C CA . PHE A 1 268 ? 10.070 -28.621 7.331 1.00 26.27 268 PHE A CA 1
ATOM 2025 C C . PHE A 1 268 ? 11.211 -27.749 6.798 1.00 26.27 268 PHE A C 1
ATOM 2027 O O . PHE A 1 268 ? 11.090 -26.537 6.657 1.00 26.27 268 PHE A O 1
ATOM 2034 N N . PHE A 1 269 ? 12.328 -28.415 6.518 1.00 26.50 269 PHE A N 1
ATOM 2035 C CA . PHE A 1 269 ? 13.351 -27.990 5.569 1.00 26.50 269 PHE A CA 1
ATOM 2036 C C . PHE A 1 269 ? 12.801 -28.282 4.163 1.00 26.50 269 PHE A C 1
ATOM 2038 O O . PHE A 1 269 ? 12.397 -29.417 3.903 1.00 26.50 269 PHE A O 1
ATOM 2045 N N . CYS A 1 270 ? 12.772 -27.300 3.263 1.00 29.20 270 CYS A N 1
ATOM 2046 C CA . CYS A 1 270 ? 12.460 -27.533 1.852 1.00 29.20 270 CYS A CA 1
ATOM 2047 C C . CYS A 1 270 ? 13.760 -27.429 1.045 1.00 29.20 270 CYS A C 1
ATOM 2049 O O . CYS A 1 270 ? 14.409 -26.386 1.040 1.00 29.20 270 CYS A O 1
ATOM 2051 N N . SER A 1 271 ? 14.171 -28.532 0.415 1.00 26.89 271 SER A N 1
ATOM 2052 C CA . SER A 1 271 ? 15.295 -28.562 -0.525 1.00 26.89 271 SER A CA 1
ATOM 2053 C C . SER A 1 271 ? 14.939 -27.876 -1.852 1.00 26.89 271 SER A C 1
ATOM 2055 O O . SER A 1 271 ? 13.785 -27.943 -2.280 1.00 26.89 271 SER A O 1
ATOM 2057 N N . PRO A 1 272 ? 15.928 -27.271 -2.538 1.00 33.78 272 PRO A N 1
ATOM 2058 C CA . PRO A 1 272 ? 15.738 -26.596 -3.811 1.00 33.78 272 PRO A CA 1
ATOM 2059 C C . PRO A 1 272 ? 15.842 -27.585 -4.976 1.00 33.78 272 PRO A C 1
ATOM 2061 O O . PRO A 1 272 ? 16.606 -28.549 -4.924 1.00 33.78 272 PRO A O 1
ATOM 2064 N N . GLY A 1 273 ? 15.134 -27.293 -6.065 1.00 32.12 273 GLY A N 1
ATOM 2065 C CA . GLY A 1 273 ? 15.442 -27.872 -7.369 1.00 32.12 273 GLY A CA 1
ATOM 2066 C C . GLY A 1 273 ? 14.227 -28.370 -8.126 1.00 32.12 273 GLY A C 1
ATOM 2067 O O . GLY A 1 273 ? 13.930 -29.553 -8.079 1.00 32.12 273 GLY A O 1
ATOM 2068 N N . LEU A 1 274 ? 13.595 -27.471 -8.882 1.00 31.02 274 LEU A N 1
ATOM 2069 C CA . LEU A 1 274 ? 13.031 -27.734 -10.210 1.00 31.02 274 LEU A CA 1
ATOM 2070 C C . LEU A 1 274 ? 12.872 -26.375 -10.925 1.00 31.02 274 LEU A C 1
ATOM 2072 O O . LEU A 1 274 ? 12.288 -25.461 -10.344 1.00 31.02 274 LEU A O 1
ATOM 2076 N N . PRO A 1 275 ? 13.383 -26.201 -12.157 1.00 31.03 275 PRO A N 1
ATOM 2077 C CA . PRO A 1 275 ? 13.235 -24.952 -12.891 1.00 31.03 275 PRO A CA 1
ATOM 2078 C C . PRO A 1 275 ? 11.814 -24.852 -13.456 1.00 31.03 275 PRO A C 1
ATOM 2080 O O . PRO A 1 275 ? 11.435 -25.602 -14.356 1.00 31.03 275 PRO A O 1
ATOM 2083 N N . VAL A 1 276 ? 11.023 -23.909 -12.946 1.00 28.36 276 VAL A N 1
ATOM 2084 C CA . VAL A 1 276 ? 9.766 -23.508 -13.587 1.00 28.36 276 VAL A CA 1
ATOM 2085 C C . VAL A 1 276 ? 10.117 -22.522 -14.693 1.00 28.36 276 VAL A C 1
ATOM 2087 O O . VAL A 1 276 ? 10.408 -21.357 -14.446 1.00 28.36 276 VAL A O 1
ATOM 2090 N N . THR A 1 277 ? 10.105 -22.989 -15.938 1.00 27.98 277 THR A N 1
ATOM 2091 C CA . THR A 1 277 ? 10.164 -22.109 -17.109 1.00 27.98 277 THR A CA 1
ATOM 2092 C C . THR A 1 277 ? 8.798 -21.445 -17.267 1.00 27.98 277 THR A C 1
ATOM 2094 O O . THR A 1 277 ? 7.861 -22.037 -17.805 1.00 27.98 277 THR A O 1
ATOM 2097 N N . ILE A 1 278 ? 8.657 -20.211 -16.784 1.00 27.78 278 ILE A N 1
ATOM 2098 C CA . ILE A 1 278 ? 7.497 -19.373 -17.100 1.00 27.78 278 ILE A CA 1
ATOM 2099 C C . ILE A 1 278 ? 7.715 -18.826 -18.513 1.00 27.78 278 ILE A C 1
ATOM 2101 O O . ILE A 1 278 ? 8.428 -17.852 -18.730 1.00 27.78 278 ILE A O 1
ATOM 2105 N N . SER A 1 279 ? 7.119 -19.484 -19.507 1.00 26.72 279 SER A N 1
ATOM 2106 C CA . SER A 1 279 ? 7.070 -18.953 -20.868 1.00 26.72 279 SER A CA 1
ATOM 2107 C C . SER A 1 279 ? 6.066 -17.794 -20.911 1.00 26.72 279 SER A C 1
ATOM 2109 O O . SER A 1 279 ? 4.851 -18.000 -20.879 1.00 26.72 279 SER A O 1
ATOM 2111 N N . LEU A 1 280 ? 6.575 -16.561 -20.965 1.00 34.53 280 LEU A N 1
ATOM 2112 C CA . LEU A 1 280 ? 5.813 -15.332 -21.211 1.00 34.53 280 LEU A CA 1
ATOM 2113 C C . LEU A 1 280 ? 5.241 -15.339 -22.642 1.00 34.53 280 LEU A C 1
ATOM 2115 O O . LEU A 1 280 ? 5.765 -14.722 -23.563 1.00 34.53 280 LEU A O 1
ATOM 2119 N N . HIS A 1 281 ? 4.133 -16.052 -22.841 1.00 35.09 281 HIS A N 1
ATOM 2120 C CA . HIS A 1 281 ? 3.497 -16.233 -24.151 1.00 35.09 281 HIS A CA 1
ATOM 2121 C C . HIS A 1 281 ? 2.357 -15.235 -24.440 1.00 35.09 281 HIS A C 1
ATOM 2123 O O . HIS A 1 281 ? 1.330 -15.606 -25.009 1.00 35.09 281 HIS A O 1
ATOM 2129 N N . LYS A 1 282 ? 2.485 -13.960 -24.033 1.00 42.75 282 LYS A N 1
ATOM 2130 C CA . LYS A 1 282 ? 1.391 -12.970 -24.186 1.00 42.75 282 LYS A CA 1
ATOM 2131 C C . LYS A 1 282 ? 1.720 -11.636 -24.867 1.00 42.75 282 LYS A C 1
ATOM 2133 O O . LYS A 1 282 ? 0.831 -10.797 -24.943 1.00 42.75 282 LYS A O 1
ATOM 2138 N N . HIS A 1 283 ? 2.901 -11.459 -25.463 1.00 41.03 283 HIS A N 1
ATOM 2139 C CA . HIS A 1 283 ? 3.201 -10.243 -26.245 1.00 41.03 283 HIS A CA 1
ATOM 2140 C C . HIS A 1 283 ? 3.185 -10.412 -27.776 1.00 41.03 283 HIS A C 1
ATOM 2142 O O . HIS A 1 283 ? 3.190 -9.417 -28.497 1.00 41.03 283 HIS A O 1
ATOM 2148 N N . THR A 1 284 ? 3.07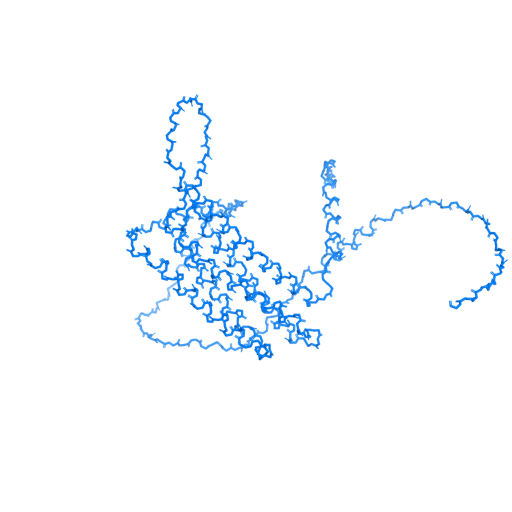3 -11.635 -28.300 1.00 41.62 284 THR A N 1
ATOM 2149 C CA . THR A 1 284 ? 3.081 -11.905 -29.752 1.00 41.62 284 THR A CA 1
ATOM 2150 C C . THR A 1 284 ? 1.716 -11.783 -30.438 1.00 41.62 284 THR A C 1
ATOM 2152 O O . THR A 1 284 ? 1.664 -11.567 -31.644 1.00 41.62 284 THR A O 1
ATOM 2155 N N . GLN A 1 285 ? 0.595 -11.844 -29.710 1.00 40.78 285 GLN A N 1
ATOM 2156 C CA . GLN A 1 285 ? -0.729 -11.713 -30.346 1.00 40.78 285 GLN A CA 1
ATOM 2157 C C . GLN A 1 285 ? -1.097 -10.265 -30.709 1.00 40.78 285 GLN A C 1
ATOM 2159 O O . GLN A 1 285 ? -1.857 -10.043 -31.651 1.00 40.78 285 GLN A O 1
ATOM 2164 N N . LEU A 1 286 ? -0.546 -9.269 -30.006 1.00 42.56 286 LEU A N 1
ATOM 2165 C CA . LEU A 1 286 ? -0.804 -7.858 -30.315 1.00 42.56 286 LEU A CA 1
ATOM 2166 C C . LEU A 1 286 ? -0.046 -7.395 -31.567 1.00 42.56 286 LEU A C 1
ATOM 2168 O O . LEU A 1 286 ? -0.595 -6.618 -32.346 1.00 42.56 286 LEU A O 1
ATOM 2172 N N . SER A 1 287 ? 1.160 -7.914 -31.821 1.00 46.94 287 SER A N 1
ATOM 2173 C CA . SER A 1 287 ? 1.912 -7.577 -33.035 1.00 46.94 287 SER A CA 1
ATOM 2174 C C . SER A 1 287 ? 1.290 -8.194 -34.293 1.00 46.94 287 SER A C 1
ATOM 2176 O O . SER A 1 287 ? 1.175 -7.504 -35.303 1.00 46.94 287 SER A O 1
ATOM 2178 N N . GLU A 1 288 ? 0.782 -9.432 -34.239 1.00 44.50 288 GLU A N 1
ATOM 2179 C CA . GLU A 1 288 ? 0.057 -10.033 -35.372 1.00 44.50 288 GLU A CA 1
ATOM 2180 C C . GLU A 1 288 ? -1.275 -9.330 -35.675 1.00 44.50 288 GLU A C 1
ATOM 2182 O O . GLU A 1 288 ? -1.640 -9.182 -36.845 1.00 44.50 288 GLU A O 1
ATOM 2187 N N . ALA A 1 289 ? -2.001 -8.873 -34.649 1.00 45.62 289 ALA A N 1
ATOM 2188 C CA . ALA A 1 289 ? -3.258 -8.148 -34.829 1.00 45.62 289 ALA A CA 1
ATOM 2189 C C . ALA A 1 289 ? -3.038 -6.761 -35.456 1.00 45.62 289 ALA A C 1
ATOM 2191 O O . ALA A 1 289 ? -3.787 -6.372 -36.355 1.00 45.62 289 ALA A O 1
ATOM 2192 N N . VAL A 1 290 ? -1.984 -6.047 -35.042 1.00 51.09 290 VAL A N 1
ATOM 2193 C CA . VAL A 1 290 ? -1.606 -4.751 -35.628 1.00 51.09 290 VAL A CA 1
ATOM 2194 C C . VAL A 1 290 ? -1.113 -4.932 -37.066 1.00 51.09 290 VAL A C 1
ATOM 2196 O O . VAL A 1 290 ? -1.584 -4.227 -37.950 1.00 51.09 290 VAL A O 1
ATOM 2199 N N . VAL A 1 291 ? -0.276 -5.934 -37.356 1.00 56.84 291 VAL A N 1
ATOM 2200 C CA . VAL A 1 291 ? 0.193 -6.208 -38.730 1.00 56.84 291 VAL A CA 1
ATOM 2201 C C . VAL A 1 291 ? -0.959 -6.616 -39.663 1.00 56.84 291 VAL A C 1
ATOM 2203 O O . VAL A 1 291 ? -1.015 -6.161 -40.808 1.00 56.84 291 VAL A O 1
ATOM 2206 N N . LYS A 1 292 ? -1.935 -7.405 -39.185 1.00 47.38 292 LYS A N 1
ATOM 2207 C CA . LYS A 1 292 ? -3.137 -7.737 -39.973 1.00 47.38 292 LYS A CA 1
ATOM 2208 C C . LYS A 1 292 ? -4.031 -6.524 -40.226 1.00 47.38 292 LYS A C 1
ATOM 2210 O O . LYS A 1 292 ? -4.535 -6.398 -41.342 1.00 47.38 292 LYS A O 1
ATOM 2215 N N . ALA A 1 293 ? -4.193 -5.629 -39.249 1.00 46.94 293 ALA A N 1
ATOM 2216 C CA . ALA A 1 293 ? -4.972 -4.402 -39.412 1.00 46.94 293 ALA A CA 1
ATOM 2217 C C . ALA A 1 293 ? -4.326 -3.431 -40.418 1.00 46.94 293 ALA A C 1
ATOM 2219 O O . ALA A 1 293 ? -5.034 -2.836 -41.230 1.00 46.94 293 ALA A O 1
ATOM 2220 N N . THR A 1 294 ? -2.993 -3.338 -40.447 1.00 44.69 294 THR A N 1
ATOM 2221 C CA . THR A 1 294 ? -2.273 -2.471 -41.395 1.00 44.69 294 THR A CA 1
ATOM 2222 C C . THR A 1 294 ? -2.313 -3.002 -42.836 1.00 44.69 294 THR A C 1
ATOM 2224 O O . THR A 1 294 ? -2.310 -2.209 -43.773 1.00 44.69 294 THR A O 1
ATOM 2227 N N . SER A 1 295 ? -2.436 -4.321 -43.055 1.00 40.84 295 SER A N 1
ATOM 2228 C CA . SER A 1 295 ? -2.499 -4.891 -44.419 1.00 40.84 295 SER A CA 1
ATOM 2229 C C . SER A 1 295 ? -3.822 -4.641 -45.164 1.00 40.84 295 SER A C 1
ATOM 2231 O O . SER A 1 295 ? -3.867 -4.761 -46.386 1.00 40.84 295 SER A O 1
ATOM 2233 N N . VAL A 1 296 ? -4.897 -4.265 -44.458 1.00 44.38 296 VAL A N 1
ATOM 2234 C CA . VAL A 1 296 ? -6.239 -4.077 -45.052 1.00 44.38 296 VAL A CA 1
ATOM 2235 C C . VAL A 1 296 ? -6.501 -2.618 -45.464 1.00 44.38 296 VAL A C 1
ATOM 2237 O O . VAL A 1 296 ? -7.441 -2.340 -46.206 1.00 44.38 296 VAL A O 1
ATOM 2240 N N . ALA A 1 297 ? -5.642 -1.674 -45.073 1.00 41.03 297 ALA A N 1
ATOM 2241 C CA . ALA A 1 297 ? -5.795 -0.254 -45.384 1.00 41.03 297 ALA A CA 1
ATOM 2242 C C . ALA A 1 297 ? -4.867 0.208 -46.525 1.00 41.03 297 ALA A C 1
ATOM 2244 O O . ALA A 1 297 ? -4.077 1.134 -46.362 1.00 41.03 297 ALA A O 1
ATOM 2245 N N . THR A 1 298 ? -4.963 -0.397 -47.713 1.00 42.38 298 THR A N 1
ATOM 2246 C CA . THR A 1 298 ? -4.402 0.204 -48.940 1.00 42.38 298 THR A CA 1
ATOM 2247 C C . THR A 1 298 ? -5.386 1.251 -49.472 1.00 42.38 298 THR A C 1
ATOM 2249 O O . THR A 1 298 ? -6.148 1.019 -50.410 1.00 42.38 298 THR A O 1
ATOM 2252 N N . LEU A 1 299 ? -5.428 2.415 -48.818 1.00 38.19 299 LEU A N 1
ATOM 2253 C CA . LEU A 1 299 ? -6.175 3.575 -49.302 1.00 38.19 299 LEU A CA 1
ATOM 2254 C C . LEU A 1 299 ? -5.462 4.157 -50.529 1.00 38.19 299 LEU A C 1
ATOM 2256 O O . LEU A 1 299 ? -4.328 4.625 -50.463 1.00 38.19 299 LEU A O 1
ATOM 2260 N N . LYS A 1 300 ? -6.153 4.100 -51.668 1.00 42.94 300 LYS A N 1
ATOM 2261 C CA . LYS A 1 300 ? -5.749 4.675 -52.951 1.00 42.94 300 LYS A CA 1
ATOM 2262 C C . LYS A 1 300 ? -5.772 6.205 -52.836 1.00 42.94 300 LYS A C 1
ATOM 2264 O O . LYS A 1 300 ? -6.842 6.806 -52.874 1.00 42.94 300 LYS A O 1
ATOM 2269 N N . LEU A 1 301 ? -4.604 6.821 -52.655 1.00 45.78 301 LEU A N 1
ATOM 2270 C CA . LEU A 1 301 ? -4.444 8.277 -52.688 1.00 45.78 301 LEU A CA 1
ATOM 2271 C C . LEU A 1 301 ? -4.696 8.813 -54.115 1.00 45.78 301 LEU A C 1
ATOM 2273 O O . LEU A 1 301 ? -4.301 8.155 -55.084 1.00 45.78 301 LEU A O 1
ATOM 2277 N N . PRO A 1 302 ? -5.357 9.975 -54.273 1.00 49.09 302 PRO A N 1
ATOM 2278 C CA . PRO A 1 302 ? -5.538 10.617 -55.572 1.00 49.09 302 PRO A CA 1
ATOM 2279 C C . PRO A 1 302 ? -4.224 11.243 -56.084 1.00 49.09 302 PRO A C 1
ATOM 2281 O O . PRO A 1 302 ? -3.357 11.588 -55.280 1.00 49.09 302 PRO A O 1
ATOM 2284 N N . PRO A 1 303 ? -4.065 11.394 -57.413 1.00 45.53 303 PRO A N 1
ATOM 2285 C CA . PRO A 1 303 ? -2.838 11.901 -58.017 1.00 45.53 303 PRO A CA 1
ATOM 2286 C C . PRO A 1 303 ? -2.620 13.379 -57.674 1.00 45.53 303 PRO A C 1
ATOM 2288 O O . PRO A 1 303 ? -3.502 14.217 -57.864 1.00 45.53 303 PRO A O 1
ATOM 2291 N N . THR A 1 304 ? -1.426 13.690 -57.178 1.00 48.28 304 THR A N 1
ATOM 2292 C CA . THR A 1 304 ? -0.933 15.053 -56.980 1.00 48.28 304 THR A CA 1
ATOM 2293 C C . THR A 1 304 ? -0.596 15.671 -58.332 1.00 48.28 304 THR A C 1
ATOM 2295 O O . THR A 1 304 ? 0.183 15.102 -59.093 1.00 48.28 304 THR A O 1
ATOM 2298 N N . HIS A 1 305 ? -1.192 16.825 -58.621 1.00 43.53 305 HIS A N 1
ATOM 2299 C CA . HIS A 1 305 ? -0.836 17.660 -59.762 1.00 43.53 305 HIS A CA 1
ATOM 2300 C C . HIS A 1 305 ? 0.581 18.225 -59.604 1.00 43.53 305 HIS A C 1
ATOM 2302 O O . HIS A 1 305 ? 0.926 18.751 -58.546 1.00 43.53 305 HIS A O 1
ATOM 2308 N N . ASP A 1 306 ? 1.356 18.128 -60.684 1.00 48.22 306 ASP A N 1
ATOM 2309 C CA . ASP A 1 306 ? 2.651 18.772 -60.876 1.00 48.22 306 ASP A CA 1
ATOM 2310 C C . ASP A 1 306 ? 2.555 20.291 -60.666 1.00 48.22 306 ASP A C 1
ATOM 2312 O O . ASP A 1 306 ? 1.761 20.973 -61.319 1.00 48.22 306 ASP A O 1
ATOM 2316 N N . ALA A 1 307 ? 3.396 20.819 -59.777 1.00 47.72 307 ALA A N 1
ATOM 2317 C CA . ALA A 1 307 ? 3.693 22.241 -59.676 1.00 47.72 307 ALA A CA 1
ATOM 2318 C C . ALA A 1 307 ? 5.184 22.433 -59.963 1.00 47.72 307 ALA A C 1
ATOM 2320 O O . ALA A 1 307 ? 6.053 22.154 -59.137 1.00 47.72 307 ALA A O 1
ATOM 2321 N N . SER A 1 308 ? 5.438 22.853 -61.194 1.00 51.16 308 SER A N 1
ATOM 2322 C CA . SER A 1 308 ? 6.700 23.331 -61.728 1.00 51.16 308 SER A CA 1
ATOM 2323 C C . SER A 1 308 ? 7.091 24.702 -61.154 1.00 51.16 308 SER A C 1
ATOM 2325 O O . SER A 1 308 ? 6.234 25.519 -60.828 1.00 51.16 308 SER A O 1
ATOM 2327 N N . ASP A 1 309 ? 8.404 24.933 -61.147 1.00 49.31 309 ASP A N 1
ATOM 2328 C CA . ASP A 1 309 ? 9.105 26.222 -61.223 1.00 49.31 309 ASP A CA 1
ATOM 2329 C C . ASP A 1 309 ? 9.050 27.192 -60.030 1.00 49.31 309 ASP A C 1
ATOM 2331 O O . ASP A 1 309 ? 8.170 28.043 -59.913 1.00 49.31 309 ASP A O 1
ATOM 2335 N N . VAL A 1 310 ? 10.132 27.187 -59.239 1.00 52.59 310 VAL A N 1
ATOM 2336 C CA . VAL A 1 310 ? 10.627 28.390 -58.547 1.00 52.59 310 VAL A CA 1
ATOM 2337 C C . VAL A 1 310 ? 12.148 28.492 -58.766 1.00 52.59 310 VAL A C 1
ATOM 2339 O O . VAL A 1 310 ? 12.851 27.510 -58.512 1.00 52.59 310 VAL A O 1
ATOM 2342 N N . PRO A 1 311 ? 12.680 29.632 -59.253 1.00 56.75 311 PRO A N 1
ATOM 2343 C CA . PRO A 1 311 ? 14.093 29.770 -59.579 1.00 56.75 311 PRO A CA 1
ATOM 2344 C C . PRO A 1 311 ? 14.965 30.071 -58.354 1.00 56.75 311 PRO A C 1
ATOM 2346 O O . PRO A 1 311 ? 14.573 30.794 -57.439 1.00 56.75 311 PRO A O 1
ATOM 2349 N N . LEU A 1 312 ? 16.185 29.529 -58.397 1.00 49.66 312 LEU A N 1
ATOM 2350 C CA . LEU A 1 312 ? 17.315 29.885 -57.544 1.00 49.66 312 LEU A CA 1
ATOM 2351 C C . LEU A 1 312 ? 17.769 31.323 -57.832 1.00 49.66 312 LEU A C 1
ATOM 2353 O O . LEU A 1 312 ? 18.281 31.598 -58.914 1.00 49.66 312 LEU A O 1
ATOM 2357 N N . GLU A 1 313 ? 17.672 32.194 -56.833 1.00 51.62 313 GLU A N 1
ATOM 2358 C CA . GLU A 1 313 ? 18.418 33.452 -56.766 1.00 51.62 313 GLU A CA 1
ATOM 2359 C C . GLU A 1 313 ? 19.459 33.340 -55.647 1.00 51.62 313 GLU A C 1
ATOM 2361 O O . GLU A 1 313 ? 19.164 32.992 -54.502 1.00 51.62 313 GLU A O 1
ATOM 2366 N N . ALA A 1 314 ? 20.705 33.584 -56.034 1.00 50.06 314 ALA A N 1
ATOM 2367 C CA . ALA A 1 314 ? 21.882 33.617 -55.192 1.00 50.06 314 ALA A CA 1
ATOM 2368 C C . ALA A 1 314 ? 22.101 35.030 -54.633 1.00 50.06 314 ALA A C 1
ATOM 2370 O O . ALA A 1 314 ? 21.859 36.006 -55.336 1.00 50.06 314 ALA A O 1
ATOM 2371 N N . GLY A 1 315 ? 22.704 35.148 -53.445 1.00 40.34 315 GLY A N 1
ATOM 2372 C CA . GLY A 1 315 ? 23.525 36.324 -53.139 1.00 40.34 315 GLY A CA 1
ATOM 2373 C C . GLY A 1 315 ? 23.579 36.803 -51.686 1.00 40.34 315 GLY A C 1
ATOM 2374 O O . GLY A 1 315 ? 22.558 36.928 -51.024 1.00 40.34 315 GLY A O 1
ATOM 2375 N N . ALA A 1 316 ? 24.806 37.186 -51.306 1.00 41.66 316 ALA A N 1
ATOM 2376 C CA . ALA A 1 316 ? 25.225 38.129 -50.254 1.00 41.66 316 ALA A CA 1
ATOM 2377 C C . ALA A 1 316 ? 25.227 37.625 -48.790 1.00 41.66 316 ALA A C 1
ATOM 2379 O O . ALA A 1 316 ? 24.188 37.400 -48.188 1.00 41.66 316 ALA A O 1
ATOM 2380 N N . THR A 1 317 ? 26.378 37.250 -48.212 1.00 44.09 317 THR A N 1
ATOM 2381 C CA . THR A 1 317 ? 27.489 38.062 -47.633 1.00 44.09 317 THR A CA 1
ATOM 2382 C C . THR A 1 317 ? 27.203 38.747 -46.288 1.00 44.09 317 THR A C 1
ATOM 2384 O O . THR A 1 317 ? 26.431 39.692 -46.231 1.00 44.09 317 THR A O 1
ATOM 2387 N N . VAL A 1 318 ? 27.982 38.314 -45.281 1.00 49.97 318 VAL A N 1
ATOM 2388 C CA . VAL A 1 318 ? 28.723 39.092 -44.258 1.00 49.97 318 VAL A CA 1
ATOM 2389 C C . VAL A 1 318 ? 27.939 40.080 -43.379 1.00 49.97 318 VAL A C 1
ATOM 2391 O O . VAL A 1 318 ? 27.553 41.144 -43.839 1.00 49.97 318 VAL A O 1
ATOM 2394 N N . HIS A 1 319 ? 27.891 39.813 -42.066 1.00 47.09 319 HIS A N 1
ATOM 2395 C CA . HIS A 1 319 ? 28.500 40.724 -41.086 1.00 47.09 319 HIS A CA 1
ATOM 2396 C C . HIS A 1 319 ? 28.749 40.060 -39.725 1.00 47.09 319 HIS A C 1
ATOM 2398 O O . HIS A 1 319 ? 27.852 39.549 -39.062 1.00 47.09 319 HIS A O 1
ATOM 2404 N N . GLU A 1 320 ? 30.023 40.103 -39.358 1.00 52.03 320 GLU A N 1
ATOM 2405 C CA . GLU A 1 320 ? 30.626 39.898 -38.049 1.00 52.03 320 GLU A CA 1
ATOM 2406 C C . GLU A 1 320 ? 30.295 41.106 -37.152 1.00 52.03 320 GLU A C 1
ATOM 2408 O O . GLU A 1 320 ? 30.385 42.251 -37.609 1.00 52.03 320 GLU A O 1
ATOM 2413 N N . ALA A 1 321 ? 29.909 40.866 -35.897 1.00 51.84 321 ALA A N 1
ATOM 2414 C CA . ALA A 1 321 ? 29.889 41.885 -34.853 1.00 51.84 321 ALA A CA 1
ATOM 2415 C C . ALA A 1 321 ? 30.192 41.255 -33.485 1.00 51.84 321 ALA A C 1
ATOM 2417 O O . ALA A 1 321 ? 29.724 40.159 -33.178 1.00 51.84 321 ALA A O 1
ATOM 2418 N N . GLN A 1 322 ? 31.032 41.992 -32.763 1.00 57.47 322 GLN A N 1
ATOM 2419 C CA . GLN A 1 322 ? 31.680 41.756 -31.471 1.00 57.47 322 GLN A CA 1
ATOM 2420 C C . GLN A 1 322 ? 30.742 41.435 -30.307 1.00 57.47 322 GLN A C 1
ATOM 2422 O O . GLN A 1 322 ? 29.614 41.973 -30.284 1.00 57.47 322 GLN A O 1
#

Secondary structure (DSSP, 8-state):
-----PPPHHHHHHHHHHHHHHHHHHHTS-SSHHHHHHHHHHHHHHHHHHHHHHHHHHHHHHHHHTT-TT------------------PPPPHHHHHHHHHHHHHHHHHHHHHHHHHHHHHHS-TTS-HHHHHHHHHHHHHHHHHHHHHHHHHHHTSSSP-HHHHHHHHHHHHHHHHHHHHSS-HHHHHHHHHHHHHHHHHHHHHHHHHHHHHHHHHHHS-----HHHHHHHHHHHS--S---------PPPP----------------------------SSHHHHHHHHHHHHT----PPPPPP----------------

Radius of gyration: 31.06 Å; Cα contacts (8 Å, |Δi|>4): 144; chains: 1; bounding box: 78×91×88 Å

pLDDT: mean 70.72, std 25.16, range [26.27, 98.44]